Protein AF-A0A2M8TQQ5-F1 (afdb_monomer_lite)

Organism: Prevotella intermedia (NCBI:txid28131)

Radius of gyration: 18.73 Å; chains: 1; bounding box: 46×34×56 Å

pLDDT: mean 82.2, std 15.6, range [37.94, 98.12]

Sequence (244 aa):
MQNFVGDRITIESMAKVRSKREVYNCQYIAFEMVSDEDRMDEGTPTRGNYCTSIDALAIAKATDGKKYLLVIEWKLAENDSGNKAPNEKTSTKEKEIERGEKRTDKYTPLINENESIKNIDEKPKSNLNSSIFHLPFYQLMRQTLWASLNKKDFKADDYFHIHVVPSYNPMRTKKYARVENTKGVEEAWKKHLTDCGKEKYIMVDPKQVVEVLENSEEKDTFSGLINYLKERYYSFENSDSIKS

InterPro domains:
  IPR054333 ARP associated Restriction Endonuclease [PF22558] (25-233)

Foldseek 3Di:
DACPVHVLFAFPDWDFDDDPPDDPDGHQKDAFDWDPDPPLVQPDRDPPRSGATFGMWGWTQTPVRFIAIEGEDEDAQDDLPPDPQDDPVRDPDPVSQVVQQVLCVRCLVLQCPDQWFDHDPCPDPGCSLQCCCGPPNVNVSNSSSRQVVCCVVRVGPYYAYEYAYAPPHCQQAAFDVSQVRDGHVLVSNCSRTDPVNNSRYHYHYLVSVLVVLCPDPCVVVCVVVSVVSCVRHVVVVPDPPSDD

Structure (mmCIF, N/CA/C/O backbone):
data_AF-A0A2M8TQQ5-F1
#
_entry.id   AF-A0A2M8TQQ5-F1
#
loop_
_atom_site.group_PDB
_atom_site.id
_atom_site.type_symbol
_atom_site.label_atom_id
_atom_site.label_alt_id
_atom_site.label_comp_id
_atom_site.label_asym_id
_atom_site.label_entity_id
_atom_site.label_seq_id
_atom_site.pdbx_PDB_ins_code
_atom_site.Cartn_x
_atom_site.Cartn_y
_atom_site.Cartn_z
_atom_site.occupancy
_atom_site.B_iso_or_equiv
_atom_site.auth_seq_id
_atom_site.auth_comp_id
_atom_site.auth_asym_id
_atom_site.auth_atom_id
_atom_site.pdbx_PDB_model_num
ATOM 1 N N . MET A 1 1 ? -11.673 11.761 17.292 1.00 41.50 1 MET A N 1
ATOM 2 C CA . MET A 1 1 ? -11.693 10.905 16.085 1.00 41.50 1 MET A CA 1
ATOM 3 C C . MET A 1 1 ? -10.357 11.076 15.391 1.00 41.50 1 MET A C 1
ATOM 5 O O . MET A 1 1 ? -10.048 12.188 14.995 1.00 41.50 1 MET A O 1
ATOM 9 N N . GLN A 1 2 ? -9.519 10.041 15.387 1.00 41.88 2 GLN A N 1
ATOM 10 C CA . GLN A 1 2 ? -8.147 10.123 14.884 1.00 41.88 2 GLN A CA 1
ATOM 11 C C . GLN A 1 2 ? -8.042 9.602 13.453 1.00 41.88 2 GLN A C 1
ATOM 13 O O . GLN A 1 2 ? -8.573 8.546 13.112 1.00 41.88 2 GLN A O 1
ATOM 18 N N . ASN A 1 3 ? -7.325 10.364 12.638 1.00 48.03 3 ASN A N 1
ATOM 19 C CA . ASN A 1 3 ? -7.253 10.230 11.193 1.00 48.03 3 ASN A CA 1
ATOM 20 C C . ASN A 1 3 ? -6.099 9.295 10.791 1.00 48.03 3 ASN A C 1
ATOM 22 O O . ASN A 1 3 ? -5.023 9.737 10.401 1.00 48.03 3 ASN A O 1
ATOM 26 N N . PHE A 1 4 ? -6.311 7.979 10.902 1.00 54.19 4 PHE A N 1
ATOM 27 C CA . PHE A 1 4 ? -5.328 6.953 10.499 1.00 54.19 4 PHE A CA 1
ATOM 28 C C . PHE A 1 4 ? -5.103 6.896 8.970 1.00 54.19 4 PHE A C 1
ATOM 30 O O . PHE A 1 4 ? -4.070 6.426 8.502 1.00 54.19 4 PHE A O 1
ATOM 37 N N . VAL A 1 5 ? -6.050 7.421 8.184 1.00 57.78 5 VAL A N 1
ATOM 38 C CA . VAL A 1 5 ? -6.048 7.451 6.706 1.00 57.78 5 VAL A CA 1
ATOM 39 C C . VAL A 1 5 ? -5.795 8.888 6.202 1.00 57.78 5 VAL A C 1
ATOM 41 O O . VAL A 1 5 ? -6.257 9.299 5.140 1.00 57.78 5 VAL A O 1
ATOM 44 N N . GLY A 1 6 ? -5.101 9.700 7.012 1.00 58.06 6 GLY A N 1
ATOM 45 C CA . GLY A 1 6 ? -5.101 11.157 6.869 1.00 58.06 6 GLY A CA 1
ATOM 46 C C . GLY A 1 6 ? -6.511 11.739 7.023 1.00 58.06 6 GLY A C 1
ATOM 47 O O . GLY A 1 6 ? -7.467 11.017 7.309 1.00 58.06 6 GLY A O 1
ATOM 48 N N . ASP A 1 7 ? -6.672 13.038 6.793 1.00 68.44 7 ASP A N 1
ATOM 49 C CA . ASP A 1 7 ? -7.980 13.717 6.842 1.00 68.44 7 ASP A CA 1
ATOM 50 C C . ASP A 1 7 ? -8.931 13.287 5.691 1.00 68.44 7 ASP A C 1
ATOM 52 O O . ASP A 1 7 ? -9.897 13.981 5.384 1.00 68.44 7 ASP A O 1
ATOM 56 N N . ARG A 1 8 ? -8.658 12.154 5.016 1.00 81.31 8 ARG A N 1
ATOM 57 C CA . ARG A 1 8 ? -9.368 11.682 3.814 1.00 81.31 8 ARG A CA 1
ATOM 58 C C . ARG A 1 8 ? -10.703 11.016 4.125 1.00 81.31 8 ARG A C 1
ATOM 60 O O . ARG A 1 8 ? -11.645 11.176 3.357 1.00 81.31 8 ARG A O 1
ATOM 67 N N . ILE A 1 9 ? -10.779 10.257 5.219 1.00 83.19 9 ILE A N 1
ATOM 68 C CA . ILE A 1 9 ? -12.019 9.625 5.687 1.00 83.19 9 ILE A CA 1
ATOM 69 C C . ILE A 1 9 ? -12.111 9.662 7.209 1.00 83.19 9 ILE A C 1
ATOM 71 O O . ILE A 1 9 ? -11.108 9.560 7.914 1.00 83.19 9 ILE A O 1
ATOM 75 N N . THR A 1 10 ? -13.337 9.725 7.721 1.00 85.50 10 THR A N 1
ATOM 76 C CA . THR A 1 10 ? -13.629 9.458 9.131 1.00 85.50 10 THR A CA 1
ATOM 77 C C . THR A 1 10 ? -14.171 8.042 9.256 1.00 85.50 10 THR A C 1
ATOM 79 O O . THR A 1 10 ? -15.193 7.709 8.656 1.00 85.50 10 THR A O 1
ATOM 82 N N . ILE A 1 11 ? -13.479 7.199 10.021 1.00 86.88 11 ILE A N 1
ATOM 83 C CA . ILE A 1 11 ? -13.894 5.814 10.259 1.00 86.88 11 ILE A CA 1
ATOM 84 C C . ILE A 1 11 ? -15.020 5.806 11.298 1.00 86.88 11 ILE A C 1
ATOM 86 O O . ILE A 1 11 ? -14.847 6.295 12.410 1.00 86.88 11 ILE A O 1
ATOM 90 N N . GLU A 1 12 ? -16.162 5.232 10.928 1.00 88.56 12 GLU A N 1
ATOM 91 C CA . GLU A 1 12 ? -17.305 4.991 11.815 1.00 88.56 12 GLU A CA 1
ATOM 92 C C . GLU A 1 12 ? -17.137 3.662 12.564 1.00 88.56 12 GLU A C 1
ATOM 94 O O . GLU A 1 12 ? -17.399 3.573 13.760 1.00 88.56 12 GLU A O 1
ATOM 99 N N . SER A 1 13 ? -16.718 2.605 11.862 1.00 89.19 13 SER A N 1
ATOM 100 C CA . SER A 1 13 ? -16.532 1.271 12.448 1.00 89.19 13 SER A CA 1
ATOM 101 C C . SER A 1 13 ? -15.611 0.385 11.607 1.00 89.19 13 SER A C 1
ATOM 103 O O . SER A 1 13 ? -15.379 0.646 10.428 1.00 89.19 13 SER A O 1
ATOM 105 N N . MET A 1 14 ? -15.111 -0.697 12.208 1.00 90.88 14 MET A N 1
ATOM 106 C CA . MET A 1 14 ? -14.322 -1.728 11.527 1.00 90.88 14 MET A CA 1
ATOM 107 C C . MET A 1 14 ? -15.163 -2.988 11.308 1.00 90.88 14 MET A C 1
ATOM 109 O O . MET A 1 14 ? -15.921 -3.402 12.187 1.00 90.88 14 MET A O 1
ATOM 113 N N . ALA A 1 15 ? -15.014 -3.631 10.152 1.00 89.31 15 ALA A N 1
ATOM 114 C CA . ALA A 1 15 ? -15.655 -4.908 9.855 1.00 89.31 15 ALA A CA 1
ATOM 115 C C . ALA A 1 15 ? -14.691 -6.080 10.081 1.00 89.31 15 ALA A C 1
ATOM 117 O O . ALA A 1 15 ? -13.475 -5.948 9.948 1.00 89.31 15 ALA A O 1
ATOM 118 N N . LYS A 1 16 ? -15.246 -7.254 10.406 1.00 88.25 16 LYS A N 1
ATOM 119 C CA . LYS A 1 16 ? -14.458 -8.486 10.503 1.00 88.25 16 LYS A CA 1
ATOM 120 C C . LYS A 1 16 ? -13.894 -8.846 9.130 1.00 88.25 16 LYS A C 1
ATOM 122 O O . LYS A 1 16 ? -14.641 -8.922 8.154 1.00 88.25 16 LYS A O 1
ATOM 127 N N . VAL A 1 17 ? -12.600 -9.122 9.080 1.00 85.06 17 VAL A N 1
ATOM 128 C CA . VAL A 1 17 ? -11.919 -9.648 7.903 1.00 85.06 17 VAL A CA 1
ATOM 129 C C . VAL A 1 17 ? -12.064 -11.163 7.918 1.00 85.06 17 VAL A C 1
ATOM 131 O O . VAL A 1 17 ? -11.738 -11.831 8.899 1.00 85.06 17 VAL A O 1
ATOM 134 N N . ARG A 1 18 ? -12.585 -11.725 6.827 1.00 75.94 18 ARG A N 1
ATOM 135 C CA . ARG A 1 18 ? -12.641 -13.176 6.658 1.00 75.94 18 ARG A CA 1
ATOM 136 C C . ARG A 1 18 ? -11.235 -13.662 6.310 1.00 75.94 18 ARG A C 1
ATOM 138 O O . ARG A 1 18 ? -10.747 -13.377 5.223 1.00 75.94 18 ARG A O 1
ATOM 145 N N . SER A 1 19 ? -10.598 -14.385 7.225 1.00 66.19 19 SER A N 1
ATOM 146 C CA . SER A 1 19 ? -9.340 -15.087 6.961 1.00 66.19 19 SER A CA 1
ATOM 147 C C . SER A 1 19 ? -9.602 -16.573 6.745 1.00 66.19 19 SER A C 1
ATOM 149 O O . SER A 1 19 ? -10.441 -17.165 7.424 1.00 66.19 19 SER A O 1
ATOM 151 N N . LYS A 1 20 ? -8.862 -17.189 5.817 1.00 61.03 20 LYS A N 1
ATOM 152 C CA . LYS A 1 20 ? -8.807 -18.654 5.666 1.00 61.03 20 LYS A CA 1
ATOM 153 C C . LYS A 1 20 ? -8.084 -19.341 6.829 1.00 61.03 20 LYS A C 1
ATOM 155 O O . LYS A 1 20 ? -8.206 -20.551 6.982 1.00 61.03 20 LYS A O 1
ATOM 160 N N . ARG A 1 21 ? -7.319 -18.597 7.638 1.00 57.09 21 ARG A N 1
ATOM 161 C CA . ARG A 1 21 ? -6.712 -19.130 8.862 1.00 57.09 21 ARG A CA 1
ATOM 162 C C . ARG A 1 21 ? -7.817 -19.217 9.917 1.00 57.09 21 ARG A C 1
ATOM 164 O O . ARG A 1 21 ? -8.290 -18.181 10.379 1.00 57.09 21 ARG A O 1
ATOM 171 N N . GLU A 1 22 ? -8.248 -20.432 10.258 1.00 50.44 22 GLU A N 1
ATOM 172 C CA . GLU A 1 22 ? -9.224 -20.673 11.326 1.00 50.44 22 GLU A CA 1
ATOM 173 C C . GLU A 1 22 ? -8.702 -20.097 12.645 1.00 50.44 22 GLU A C 1
ATOM 175 O O . GLU A 1 22 ? -7.792 -20.637 13.271 1.00 50.44 22 GLU A O 1
ATOM 180 N N . VAL A 1 23 ? -9.263 -18.969 13.067 1.00 54.19 23 VAL A N 1
ATOM 181 C CA . VAL A 1 23 ? -9.001 -18.392 14.382 1.00 54.19 23 VAL A CA 1
ATOM 182 C C . VAL A 1 23 ? -10.346 -18.104 15.018 1.00 54.19 23 VAL A C 1
ATOM 184 O O . VAL A 1 23 ? -11.196 -17.432 14.441 1.00 54.19 23 VAL A O 1
ATOM 187 N N . TYR A 1 24 ? -10.528 -18.620 16.227 1.00 52.56 24 TYR A N 1
ATOM 188 C CA . TYR A 1 24 ? -11.801 -18.616 16.947 1.00 52.56 24 TYR A CA 1
ATOM 189 C C . TYR A 1 24 ? -12.232 -17.229 17.477 1.00 52.56 24 TYR A C 1
ATOM 191 O O . TYR A 1 24 ? -13.302 -17.112 18.065 1.00 52.56 24 TYR A O 1
ATOM 199 N N . ASN A 1 25 ? -11.453 -16.167 17.229 1.00 53.88 25 ASN A N 1
ATOM 200 C CA . ASN A 1 25 ? -11.699 -14.809 17.730 1.00 53.88 25 ASN A CA 1
ATOM 201 C C . ASN A 1 25 ? -11.935 -13.804 16.589 1.00 53.88 25 ASN A C 1
ATOM 203 O O . ASN A 1 25 ? -11.387 -13.947 15.499 1.00 53.88 25 ASN A O 1
ATOM 207 N N . CYS A 1 26 ? -12.738 -12.763 16.849 1.00 56.19 26 CYS A N 1
ATOM 208 C CA . CYS A 1 26 ? -13.011 -11.660 15.918 1.00 56.19 26 CYS A CA 1
ATOM 209 C C . CYS A 1 26 ? -11.714 -11.076 15.325 1.00 56.19 26 CYS A C 1
ATOM 211 O O . CYS A 1 26 ? -10.966 -10.405 16.032 1.00 56.19 26 CYS A O 1
ATOM 213 N N . GLN A 1 27 ? -11.472 -11.281 14.028 1.00 75.62 27 GLN A N 1
ATOM 214 C CA . GLN A 1 27 ? -10.339 -10.682 13.321 1.00 75.62 27 GLN A CA 1
ATOM 215 C C . GLN A 1 27 ? -10.784 -9.409 12.605 1.00 75.62 27 GLN A C 1
ATOM 217 O O . GLN A 1 27 ? -11.445 -9.476 11.575 1.00 75.62 27 GLN A O 1
ATOM 222 N N . TYR A 1 28 ? -10.442 -8.242 13.146 1.00 84.06 28 TYR A N 1
ATOM 223 C CA . TYR A 1 28 ? -10.630 -6.957 12.453 1.00 84.06 28 TYR A CA 1
ATOM 224 C C . TYR A 1 28 ?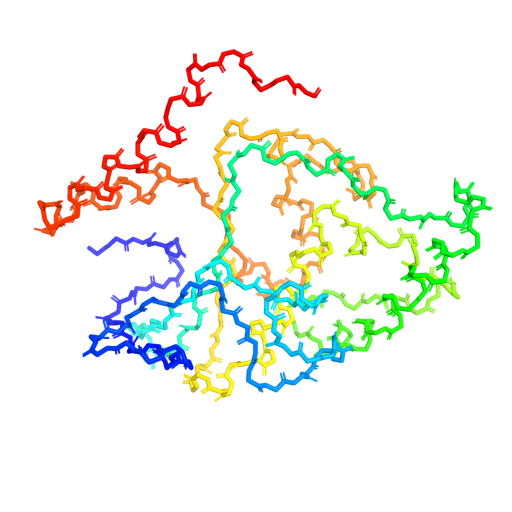 -9.450 -6.604 11.537 1.00 84.06 28 TYR A C 1
ATOM 226 O O . TYR A 1 28 ? -9.569 -5.726 10.687 1.00 84.06 28 TYR A O 1
ATOM 234 N N . ILE A 1 29 ? -8.324 -7.303 11.705 1.00 86.06 29 ILE A N 1
ATOM 235 C CA . ILE A 1 29 ? -7.116 -7.171 10.895 1.00 86.06 29 ILE A CA 1
ATOM 236 C C . ILE A 1 29 ? -6.650 -8.579 10.521 1.00 86.06 29 ILE A C 1
ATOM 238 O O . ILE A 1 29 ? -6.580 -9.455 11.386 1.00 86.06 29 ILE A O 1
ATOM 242 N N . ALA A 1 30 ? -6.329 -8.793 9.248 1.00 87.94 30 ALA A N 1
ATOM 243 C CA . ALA A 1 30 ? -5.671 -10.003 8.766 1.00 87.94 30 ALA A CA 1
ATOM 244 C C . ALA A 1 30 ? -4.223 -9.685 8.387 1.00 87.94 30 ALA A C 1
ATOM 246 O O . ALA A 1 30 ? -3.977 -8.707 7.688 1.00 87.94 30 ALA A O 1
ATOM 247 N N . PHE A 1 31 ? -3.280 -10.516 8.828 1.00 87.94 31 PHE A N 1
ATOM 248 C CA . PHE A 1 31 ? -1.862 -10.373 8.495 1.00 87.94 31 PHE A CA 1
ATOM 249 C C . PHE A 1 31 ? -1.448 -11.333 7.382 1.00 87.94 31 PHE A C 1
ATOM 251 O O . PHE A 1 31 ? -1.967 -12.450 7.308 1.00 87.94 31 PHE A O 1
ATOM 258 N N . GLU A 1 32 ? -0.473 -10.916 6.571 1.00 86.19 32 GLU A N 1
ATOM 259 C CA . GLU A 1 32 ? 0.084 -11.699 5.458 1.00 86.19 32 GLU A CA 1
ATOM 260 C C . GLU A 1 32 ? -1.001 -12.197 4.491 1.00 86.19 32 GLU A C 1
ATOM 262 O O . GLU A 1 32 ? -1.040 -13.373 4.109 1.00 86.19 32 GLU A O 1
ATOM 267 N N . MET A 1 33 ? -1.927 -11.304 4.146 1.00 87.81 33 MET A N 1
ATOM 268 C CA . MET A 1 33 ? -3.100 -11.648 3.358 1.00 87.81 33 MET A CA 1
ATOM 269 C C . MET A 1 33 ? -2.723 -11.902 1.901 1.00 87.81 33 MET A C 1
ATOM 271 O O . MET A 1 33 ? -1.963 -11.146 1.300 1.00 87.81 33 MET A O 1
ATOM 275 N N . VAL A 1 34 ? -3.296 -12.957 1.335 1.00 88.19 34 VAL A N 1
ATOM 276 C CA . VAL A 1 34 ? -3.201 -13.326 -0.081 1.00 88.19 34 VAL A CA 1
ATOM 277 C C . VAL A 1 34 ? -4.612 -13.419 -0.657 1.00 88.19 34 VAL A C 1
ATOM 279 O O . VAL A 1 34 ? -5.586 -13.495 0.092 1.00 88.19 34 VAL A O 1
ATOM 282 N N . SER A 1 35 ? -4.736 -13.379 -1.982 1.00 86.06 35 SER A N 1
ATOM 283 C CA . SER A 1 35 ? -6.040 -13.524 -2.636 1.00 86.06 35 SER A CA 1
ATOM 284 C C . SER A 1 35 ? -6.618 -14.922 -2.465 1.00 86.06 35 SER A C 1
ATOM 286 O O . SER A 1 35 ? -5.888 -15.908 -2.366 1.00 86.06 35 SER A O 1
ATOM 288 N N . ASP A 1 36 ? -7.946 -15.012 -2.509 1.00 83.38 36 ASP A N 1
ATOM 289 C CA . ASP A 1 36 ? -8.619 -16.305 -2.585 1.00 83.38 36 ASP A CA 1
ATOM 290 C C . ASP A 1 36 ? -8.545 -16.930 -3.981 1.00 83.38 36 ASP A C 1
ATOM 292 O O . ASP A 1 36 ? -8.511 -18.156 -4.090 1.00 83.38 36 ASP A O 1
ATOM 296 N N . GLU A 1 37 ? -8.470 -16.086 -5.010 1.00 86.31 37 GLU A N 1
ATOM 297 C CA . GLU A 1 37 ? -8.370 -16.442 -6.425 1.00 86.31 37 GLU A CA 1
ATOM 298 C C . GLU A 1 37 ? -7.105 -15.842 -7.049 1.00 86.31 37 GLU A C 1
ATOM 300 O O . GLU A 1 37 ? -6.681 -14.742 -6.687 1.00 86.31 37 GLU A O 1
ATOM 305 N N . ASP A 1 38 ? -6.524 -16.528 -8.033 1.00 88.56 38 ASP A N 1
ATOM 306 C CA . ASP A 1 38 ? -5.338 -16.051 -8.748 1.00 88.56 38 ASP A CA 1
ATOM 307 C C . ASP A 1 38 ? -5.692 -15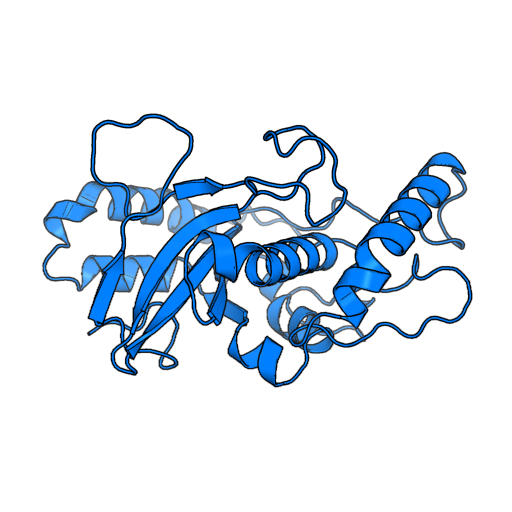.042 -9.856 1.00 88.56 38 ASP A C 1
ATOM 309 O O . ASP A 1 38 ? -5.620 -15.324 -11.049 1.00 88.56 38 ASP A O 1
ATOM 313 N N . ARG A 1 39 ? -6.119 -13.839 -9.460 1.00 90.81 39 ARG A N 1
ATOM 314 C CA . ARG A 1 39 ? -6.526 -12.779 -10.409 1.00 90.81 39 ARG A CA 1
ATOM 315 C C . ARG A 1 39 ? -5.365 -12.040 -11.064 1.00 90.81 39 ARG A C 1
ATOM 317 O O . ARG A 1 39 ? -5.596 -11.218 -11.943 1.00 90.81 39 ARG A O 1
ATOM 324 N N . MET A 1 40 ? -4.143 -12.285 -10.603 1.00 91.25 40 MET A N 1
ATOM 325 C CA . MET A 1 40 ? -2.931 -11.666 -11.140 1.00 91.25 40 MET A CA 1
ATOM 326 C C . MET A 1 40 ? -2.051 -12.668 -11.896 1.00 91.25 40 MET A C 1
ATOM 328 O O . MET A 1 40 ? -0.939 -12.308 -12.280 1.00 91.25 40 MET A O 1
ATOM 332 N N . ASP A 1 41 ? -2.540 -13.898 -12.105 1.00 88.75 41 ASP A N 1
ATOM 333 C CA . ASP A 1 41 ? -1.822 -14.994 -12.766 1.00 88.75 41 ASP A CA 1
ATOM 334 C C . ASP A 1 41 ? -0.444 -15.258 -12.126 1.00 88.75 41 ASP A C 1
ATOM 336 O O . ASP A 1 41 ? 0.578 -15.440 -12.785 1.00 88.75 41 ASP A O 1
ATOM 340 N N . GLU A 1 42 ? -0.353 -15.191 -10.800 1.00 85.69 42 GLU A N 1
ATOM 341 C CA . GLU A 1 42 ? 0.875 -15.404 -10.029 1.00 85.69 42 GLU A CA 1
ATOM 342 C C . GLU A 1 42 ? 1.109 -16.877 -9.663 1.00 85.69 42 GLU A C 1
ATOM 344 O O . GLU A 1 42 ? 2.179 -17.217 -9.150 1.00 85.69 42 GLU A O 1
ATOM 349 N N . GLY A 1 43 ? 0.152 -17.752 -9.973 1.00 83.12 43 GLY A N 1
ATOM 350 C CA . GLY A 1 43 ? 0.107 -19.145 -9.562 1.00 83.12 43 GLY A CA 1
ATOM 351 C C . GLY A 1 43 ? -0.728 -19.333 -8.297 1.00 83.12 43 GLY A C 1
ATOM 352 O O . GLY A 1 43 ? -1.571 -18.517 -7.937 1.00 83.12 43 GLY A O 1
ATOM 353 N N . THR A 1 44 ? -0.509 -20.437 -7.579 1.00 77.69 44 THR A N 1
ATOM 354 C CA . THR A 1 44 ? -1.264 -20.702 -6.347 1.00 77.69 44 THR A CA 1
ATOM 355 C C . THR A 1 44 ? -0.988 -19.603 -5.313 1.00 77.69 44 THR A C 1
ATOM 357 O O . THR A 1 44 ? 0.171 -19.473 -4.904 1.00 77.69 44 THR A O 1
ATOM 360 N N . PRO A 1 45 ? -2.011 -18.855 -4.848 1.00 68.81 45 PRO A N 1
ATOM 361 C CA . PRO A 1 45 ? -1.849 -17.763 -3.892 1.00 68.81 45 PRO A CA 1
ATOM 362 C C . PRO A 1 45 ? -1.586 -18.318 -2.486 1.00 68.81 45 PRO A C 1
ATOM 364 O O . PRO A 1 45 ? -2.425 -18.291 -1.590 1.00 68.81 45 PRO A O 1
ATOM 367 N N . THR A 1 46 ? -0.385 -18.857 -2.306 1.00 65.75 46 THR A N 1
ATOM 368 C CA . THR A 1 46 ? 0.156 -19.362 -1.049 1.00 65.75 46 THR A CA 1
ATOM 369 C C . THR A 1 46 ? 1.402 -18.551 -0.732 1.00 65.75 46 THR A C 1
ATOM 371 O O . THR A 1 46 ? 2.277 -18.379 -1.581 1.00 65.75 46 THR A O 1
ATOM 374 N N . ARG A 1 47 ? 1.525 -18.067 0.507 1.00 59.47 47 ARG A N 1
ATOM 375 C CA . ARG A 1 47 ? 2.716 -17.327 0.943 1.00 59.47 47 ARG A CA 1
ATOM 376 C C . ARG A 1 47 ? 3.998 -18.121 0.645 1.00 59.47 47 ARG A C 1
ATOM 378 O O . ARG A 1 47 ? 4.068 -19.317 0.906 1.00 59.47 47 ARG A O 1
ATOM 385 N N . GLY A 1 48 ? 5.015 -17.429 0.128 1.00 58.41 48 GLY A N 1
ATOM 386 C CA . GLY A 1 48 ? 6.290 -18.026 -0.291 1.00 58.41 48 GLY A CA 1
ATOM 387 C C . GLY A 1 48 ? 6.305 -18.497 -1.748 1.00 58.41 48 GLY A C 1
ATOM 388 O O . GLY A 1 48 ? 7.377 -18.755 -2.288 1.00 58.41 48 GLY A O 1
ATOM 389 N N . ASN A 1 49 ? 5.145 -18.527 -2.408 1.00 58.62 49 ASN A N 1
ATOM 390 C CA . ASN A 1 49 ? 4.975 -19.010 -3.772 1.00 58.62 49 ASN A CA 1
ATOM 391 C C . ASN A 1 49 ? 4.773 -17.836 -4.741 1.00 58.62 49 ASN A C 1
ATOM 393 O O . ASN A 1 49 ? 3.660 -17.608 -5.171 1.00 58.62 49 ASN A O 1
ATOM 397 N N . TYR A 1 50 ? 5.814 -17.044 -5.034 1.00 67.75 50 TYR A N 1
ATOM 398 C CA . TYR A 1 50 ? 5.823 -15.929 -6.016 1.00 67.75 50 TYR A CA 1
ATOM 399 C C . TYR A 1 50 ? 4.575 -15.004 -6.090 1.00 67.75 50 TYR A C 1
ATOM 401 O O . TYR A 1 50 ? 4.446 -14.233 -7.040 1.00 67.75 50 TYR A O 1
ATOM 409 N N . CYS A 1 51 ? 3.706 -15.005 -5.078 1.00 81.38 51 CYS A N 1
ATOM 410 C CA . CYS A 1 51 ? 2.419 -14.328 -5.069 1.00 81.38 51 CYS A CA 1
ATOM 411 C C . CYS A 1 51 ? 2.505 -13.036 -4.265 1.00 81.38 51 CYS A C 1
ATOM 413 O O . CYS A 1 51 ? 3.451 -12.798 -3.505 1.00 81.38 51 CYS A O 1
ATOM 415 N N . THR A 1 52 ? 1.552 -12.149 -4.489 1.00 87.31 52 THR A N 1
ATOM 416 C CA . THR A 1 52 ? 1.444 -10.889 -3.772 1.00 87.31 52 THR A CA 1
ATOM 417 C C . THR A 1 52 ? 0.838 -11.164 -2.411 1.00 87.31 52 THR A C 1
ATOM 419 O O . THR A 1 52 ? -0.213 -11.795 -2.304 1.00 87.31 52 THR A O 1
ATOM 422 N N . SER A 1 53 ? 1.510 -10.674 -1.375 1.00 88.31 53 SER A N 1
ATOM 423 C CA . SER A 1 53 ? 0.998 -10.654 -0.013 1.00 88.31 53 SER A CA 1
ATOM 424 C C . SER A 1 53 ? 0.899 -9.221 0.492 1.00 88.31 53 SER A C 1
ATOM 426 O O . SER A 1 53 ? 1.740 -8.378 0.166 1.00 88.31 53 SER A O 1
ATOM 428 N N . ILE A 1 54 ? -0.122 -8.970 1.301 1.00 92.19 54 ILE A N 1
ATOM 429 C CA . ILE A 1 54 ? -0.328 -7.721 2.031 1.00 92.19 54 ILE A CA 1
ATOM 430 C C . ILE A 1 54 ? 0.072 -7.950 3.486 1.00 92.19 54 ILE A C 1
ATOM 432 O O . ILE A 1 54 ? -0.416 -8.900 4.099 1.00 92.19 54 ILE A O 1
ATOM 436 N N . ASP A 1 55 ? 0.922 -7.092 4.052 1.00 90.81 55 ASP A N 1
ATOM 437 C CA . ASP A 1 55 ? 1.373 -7.252 5.439 1.00 90.81 55 ASP A CA 1
ATOM 438 C C . ASP A 1 55 ? 0.205 -7.220 6.420 1.00 90.81 55 ASP A C 1
ATOM 440 O O . ASP A 1 55 ? 0.095 -8.108 7.268 1.00 90.81 55 ASP A O 1
ATOM 444 N N . ALA A 1 56 ? -0.688 -6.236 6.278 1.00 91.56 56 ALA A N 1
ATOM 445 C CA . ALA A 1 56 ? -1.921 -6.157 7.047 1.00 91.56 56 ALA A CA 1
ATOM 446 C C . ALA A 1 56 ? -3.101 -5.635 6.214 1.00 91.56 56 ALA A C 1
ATOM 448 O O . ALA A 1 56 ? -2.979 -4.700 5.427 1.00 91.56 56 ALA A O 1
ATOM 449 N N . LEU A 1 57 ? -4.269 -6.232 6.425 1.00 93.12 57 LEU A N 1
ATOM 450 C CA . LEU A 1 57 ? -5.521 -5.883 5.771 1.00 93.12 57 LEU A CA 1
ATOM 451 C C . LEU A 1 57 ? -6.588 -5.584 6.817 1.00 93.12 57 LEU A C 1
ATOM 453 O O . LEU A 1 57 ? -6.794 -6.388 7.725 1.00 93.12 57 LEU A O 1
ATOM 457 N N . ALA A 1 58 ? -7.317 -4.487 6.650 1.00 93.06 58 ALA A N 1
ATOM 458 C CA . ALA A 1 58 ? -8.504 -4.187 7.443 1.00 93.06 58 ALA A CA 1
ATOM 459 C C . ALA A 1 58 ? -9.651 -3.688 6.556 1.00 93.06 58 ALA A C 1
ATOM 461 O O . ALA A 1 58 ? -9.435 -3.283 5.414 1.00 93.06 58 ALA A O 1
ATOM 462 N N . ILE A 1 59 ? -10.879 -3.711 7.075 1.00 94.12 59 ILE A N 1
ATOM 463 C CA . ILE A 1 59 ? -12.054 -3.173 6.379 1.00 94.12 59 ILE A CA 1
ATOM 464 C C . ILE A 1 59 ? -12.683 -2.107 7.271 1.00 94.12 59 ILE A C 1
ATOM 466 O O . ILE A 1 59 ? -13.143 -2.415 8.371 1.00 94.12 59 ILE A O 1
ATOM 470 N N . ALA A 1 60 ? -12.715 -0.868 6.791 1.00 93.38 60 ALA A N 1
ATOM 471 C CA . ALA A 1 60 ? -13.293 0.266 7.501 1.00 93.38 60 ALA A CA 1
ATOM 472 C C . ALA A 1 60 ? -14.610 0.690 6.851 1.00 93.38 60 ALA A C 1
ATOM 474 O O . ALA A 1 60 ? -14.686 0.828 5.635 1.00 93.38 60 ALA A O 1
ATOM 475 N N . LYS A 1 61 ? -15.643 0.929 7.656 1.00 93.88 61 LYS A N 1
ATOM 476 C CA . LYS A 1 61 ? -16.838 1.663 7.239 1.00 93.88 61 LYS A CA 1
ATOM 477 C C . LYS A 1 61 ? -16.629 3.129 7.600 1.00 93.88 61 LYS A C 1
ATOM 479 O O . LYS A 1 61 ? -16.365 3.435 8.764 1.00 93.88 61 LYS A O 1
ATOM 484 N N . ALA A 1 62 ? -16.714 4.010 6.615 1.00 92.56 62 ALA A N 1
ATOM 485 C CA . ALA A 1 62 ? -16.568 5.444 6.810 1.00 92.56 62 ALA A CA 1
ATOM 486 C C . ALA A 1 62 ? -17.929 6.130 7.001 1.00 92.56 62 ALA A C 1
ATOM 488 O O . ALA A 1 62 ? -18.979 5.582 6.659 1.00 92.56 62 ALA A O 1
ATOM 489 N N . THR A 1 63 ? -17.905 7.348 7.541 1.00 91.56 63 THR A N 1
ATOM 490 C CA . THR A 1 63 ? -19.102 8.172 7.784 1.00 91.56 63 THR A CA 1
ATOM 491 C C . THR A 1 63 ? -19.822 8.608 6.505 1.00 91.56 63 THR A C 1
ATOM 493 O O . THR A 1 63 ? -20.987 8.993 6.568 1.00 91.56 63 THR A O 1
ATOM 496 N N . ASP A 1 64 ? -19.170 8.506 5.342 1.00 91.44 64 ASP A N 1
ATOM 497 C CA . ASP A 1 64 ? -19.789 8.704 4.026 1.00 91.44 64 ASP A CA 1
ATOM 498 C C . ASP A 1 64 ? -20.643 7.502 3.566 1.00 91.44 64 ASP A C 1
ATOM 500 O O . ASP A 1 64 ? -21.237 7.527 2.489 1.00 91.44 64 ASP A O 1
ATOM 504 N N . GLY A 1 65 ? -20.712 6.447 4.385 1.00 92.38 65 GLY A N 1
ATOM 505 C CA . GLY A 1 65 ? -21.476 5.231 4.133 1.00 92.38 65 GLY A CA 1
ATOM 506 C C . GLY A 1 65 ? -20.720 4.155 3.353 1.00 92.38 65 GLY A C 1
ATOM 507 O O . GLY A 1 65 ? -21.236 3.040 3.243 1.00 92.38 65 GLY A O 1
ATOM 508 N N . LYS A 1 66 ? -19.511 4.438 2.851 1.00 95.56 66 LYS A N 1
ATOM 509 C CA . LYS A 1 66 ? -18.716 3.483 2.070 1.00 95.56 66 LYS A CA 1
ATOM 510 C C . LYS A 1 66 ? -17.880 2.563 2.948 1.00 95.56 66 LYS A C 1
ATOM 512 O O . LYS A 1 66 ? -17.493 2.887 4.074 1.00 95.56 66 LYS A O 1
ATOM 517 N N . LYS A 1 67 ? -17.560 1.398 2.395 1.00 95.88 67 LYS A N 1
ATOM 518 C CA . LYS A 1 67 ? -16.596 0.444 2.935 1.00 95.88 67 LYS A CA 1
ATOM 519 C C . LYS A 1 67 ? -15.286 0.526 2.171 1.00 95.88 67 LYS A C 1
ATOM 521 O O . LYS A 1 67 ? -15.250 0.358 0.955 1.00 95.88 67 LYS A O 1
ATOM 526 N N . TYR A 1 68 ? -14.207 0.705 2.913 1.00 96.75 68 TYR A N 1
ATOM 527 C CA . TYR A 1 68 ? -12.856 0.817 2.399 1.00 96.75 68 TYR A CA 1
ATOM 528 C C . TYR A 1 68 ? -12.016 -0.378 2.817 1.00 96.75 68 TYR A C 1
ATOM 530 O O . TYR A 1 68 ? -11.957 -0.739 3.994 1.00 96.75 68 TYR A O 1
ATOM 538 N N . LEU A 1 69 ? -11.322 -0.958 1.845 1.00 96.19 69 LEU A N 1
ATOM 539 C CA . LEU A 1 69 ? -10.248 -1.904 2.087 1.00 96.19 69 LEU A CA 1
ATOM 540 C C . LEU A 1 69 ? -8.975 -1.132 2.456 1.00 96.19 69 LEU A C 1
ATOM 542 O O . LEU A 1 69 ? -8.467 -0.354 1.653 1.00 96.19 69 LEU A O 1
ATOM 546 N N . LEU A 1 70 ? -8.459 -1.331 3.664 1.00 95.75 70 LEU A N 1
ATOM 547 C CA . LEU A 1 70 ? -7.204 -0.735 4.116 1.00 95.75 70 LEU A CA 1
ATOM 548 C C . LEU A 1 70 ? -6.082 -1.747 3.891 1.00 95.75 70 LEU A C 1
ATOM 550 O O . LEU A 1 70 ? -5.956 -2.713 4.643 1.00 95.75 70 LEU A O 1
ATOM 554 N N . VAL A 1 71 ? -5.306 -1.541 2.830 1.00 96.25 71 VAL A N 1
ATOM 555 C CA . VAL A 1 71 ? -4.185 -2.397 2.423 1.00 96.25 71 VAL A CA 1
ATOM 556 C C . VAL A 1 71 ? -2.906 -1.769 2.948 1.00 96.25 71 VAL A C 1
ATOM 558 O O . VAL A 1 71 ? -2.537 -0.684 2.505 1.00 96.25 71 VAL A O 1
ATOM 561 N N . ILE A 1 72 ? -2.258 -2.420 3.909 1.00 94.25 72 ILE A N 1
ATOM 562 C CA . ILE A 1 72 ? -1.145 -1.852 4.667 1.00 94.25 72 ILE A CA 1
ATOM 563 C C . ILE A 1 72 ? 0.130 -2.647 4.384 1.00 94.25 72 ILE A C 1
ATOM 565 O O . ILE A 1 72 ? 0.151 -3.867 4.541 1.00 94.25 72 ILE A O 1
ATOM 569 N N . GLU A 1 73 ? 1.188 -1.932 4.017 1.00 93.12 73 GLU A N 1
ATOM 570 C CA . GLU A 1 73 ? 2.560 -2.423 3.858 1.00 93.12 73 GLU A CA 1
ATOM 571 C C . GLU A 1 73 ? 3.468 -1.710 4.864 1.00 93.12 73 GLU A C 1
ATOM 573 O O . GLU A 1 73 ? 3.396 -0.485 4.986 1.00 93.12 73 GLU A O 1
ATOM 578 N N . TRP A 1 74 ? 4.346 -2.442 5.550 1.00 89.69 74 TRP A N 1
ATOM 579 C CA . TRP A 1 74 ? 5.292 -1.876 6.512 1.00 89.69 74 TRP A CA 1
ATOM 580 C C . TRP A 1 74 ? 6.736 -2.032 6.035 1.00 89.69 74 TRP A C 1
ATOM 582 O O . TRP A 1 74 ? 7.195 -3.123 5.714 1.00 89.69 74 TRP A O 1
ATOM 592 N N . LYS A 1 75 ? 7.498 -0.938 6.073 1.00 88.25 75 LYS A N 1
ATOM 593 C CA . LYS A 1 75 ? 8.956 -0.939 5.894 1.00 88.25 75 LYS A CA 1
ATOM 594 C C . LYS A 1 75 ? 9.636 -0.538 7.193 1.00 88.25 75 LYS A C 1
ATOM 596 O O . LYS A 1 75 ? 9.157 0.352 7.887 1.00 88.25 75 LYS A O 1
ATOM 601 N N . LEU A 1 76 ? 10.770 -1.155 7.513 1.00 78.50 76 LEU A N 1
ATOM 602 C CA . LEU A 1 76 ? 11.617 -0.770 8.645 1.00 78.50 76 LEU A CA 1
ATOM 603 C C . LEU A 1 76 ? 12.989 -0.309 8.147 1.00 78.50 76 LEU A C 1
ATOM 605 O O . LEU A 1 76 ? 13.242 0.894 8.065 1.00 78.50 76 LEU A O 1
ATOM 609 N N . ALA A 1 77 ? 13.853 -1.256 7.785 1.00 66.94 77 ALA A N 1
ATOM 610 C CA . ALA A 1 77 ? 15.247 -1.012 7.406 1.00 66.94 77 ALA A CA 1
ATOM 611 C C . ALA A 1 77 ? 15.552 -1.438 5.965 1.00 66.94 77 ALA A C 1
ATOM 613 O O . ALA A 1 77 ? 16.687 -1.305 5.508 1.00 66.94 77 ALA A O 1
ATOM 614 N N . GLU A 1 78 ? 14.559 -1.954 5.237 1.00 66.69 78 GLU A N 1
ATOM 615 C CA . GLU A 1 78 ? 14.732 -2.328 3.844 1.00 66.69 78 GLU A CA 1
ATOM 616 C C . GLU A 1 78 ? 15.133 -1.086 3.041 1.00 66.69 78 GLU A C 1
ATOM 618 O O . GLU A 1 78 ? 14.391 -0.106 2.952 1.00 66.69 78 GLU A O 1
ATOM 623 N N . ASN A 1 79 ? 16.324 -1.126 2.445 1.00 60.16 79 ASN A N 1
ATOM 624 C CA . ASN A 1 79 ? 16.661 -0.264 1.330 1.00 60.16 79 ASN A CA 1
ATOM 625 C C . ASN A 1 79 ? 16.369 -1.071 0.051 1.00 60.16 79 ASN A C 1
ATOM 627 O O . ASN A 1 79 ? 16.842 -2.190 -0.113 1.00 60.16 79 ASN A O 1
ATOM 631 N N . ASP A 1 80 ? 15.583 -0.553 -0.901 1.00 57.50 80 ASP A N 1
ATOM 632 C CA . ASP A 1 80 ? 15.346 -1.293 -2.168 1.00 57.50 80 ASP A CA 1
ATOM 633 C C . ASP A 1 80 ? 16.582 -1.369 -3.082 1.00 57.50 80 ASP A C 1
ATOM 635 O O . ASP A 1 80 ? 16.469 -1.436 -4.306 1.00 57.50 80 ASP A O 1
ATOM 639 N N . SER A 1 81 ? 17.785 -1.318 -2.514 1.00 48.94 81 SER A N 1
ATOM 640 C CA . SER A 1 81 ? 19.043 -1.481 -3.233 1.00 48.94 81 SER A CA 1
ATOM 641 C C . SER A 1 81 ? 19.147 -2.861 -3.913 1.00 48.94 81 SER A C 1
ATOM 643 O O . SER A 1 81 ? 19.944 -3.031 -4.836 1.00 48.94 81 SER A O 1
ATOM 645 N N . GLY A 1 82 ? 18.312 -3.827 -3.499 1.00 41.97 82 GLY A N 1
ATOM 646 C CA . GLY A 1 82 ? 18.490 -5.251 -3.776 1.00 41.97 82 GLY A CA 1
ATOM 647 C C . GLY A 1 82 ? 18.038 -5.793 -5.134 1.00 41.97 82 GLY A C 1
ATOM 648 O O . GLY A 1 82 ? 18.581 -6.806 -5.554 1.00 41.97 82 GLY A O 1
ATOM 649 N N . ASN A 1 83 ? 17.110 -5.171 -5.871 1.00 43.62 83 ASN A N 1
ATOM 650 C CA . ASN A 1 83 ? 16.689 -5.719 -7.173 1.00 43.62 83 ASN A CA 1
ATOM 651 C C . ASN A 1 83 ? 16.792 -4.690 -8.290 1.00 43.62 83 ASN A C 1
ATOM 653 O O . ASN A 1 83 ? 15.836 -3.990 -8.636 1.00 43.62 83 ASN A O 1
ATOM 657 N N . LYS A 1 84 ? 17.957 -4.680 -8.940 1.00 49.00 84 LYS A N 1
ATOM 658 C CA . LYS A 1 84 ? 18.065 -4.191 -10.311 1.00 49.00 84 LYS A CA 1
ATOM 659 C C . LYS A 1 84 ? 17.232 -5.137 -11.172 1.00 49.00 84 LYS A C 1
ATOM 661 O O . LYS A 1 84 ? 17.728 -6.191 -11.554 1.00 49.00 84 LYS A O 1
ATOM 666 N N . ALA A 1 85 ? 15.965 -4.808 -11.449 1.00 49.53 85 ALA A N 1
ATOM 667 C CA . ALA A 1 85 ? 15.308 -5.503 -12.552 1.00 49.53 85 ALA A CA 1
ATOM 668 C C . ALA A 1 85 ? 16.217 -5.325 -13.788 1.00 49.53 85 ALA A C 1
ATOM 670 O O . ALA A 1 85 ? 16.763 -4.229 -13.995 1.00 49.53 85 ALA A O 1
ATOM 671 N N . PRO A 1 86 ? 16.506 -6.417 -14.499 1.00 51.00 86 PRO A N 1
ATOM 672 C CA . PRO A 1 86 ? 17.406 -6.397 -15.634 1.00 51.00 86 PRO A CA 1
ATOM 673 C C . PRO A 1 86 ? 16.848 -5.418 -16.661 1.00 51.00 86 PRO A C 1
ATOM 675 O O . PRO A 1 86 ? 15.642 -5.334 -16.858 1.00 51.00 86 PRO A O 1
ATOM 678 N N . ASN A 1 87 ? 17.730 -4.654 -17.290 1.00 54.91 87 ASN A N 1
ATOM 679 C CA . ASN A 1 87 ? 17.373 -3.964 -18.516 1.00 54.91 87 ASN A CA 1
ATOM 680 C C . ASN A 1 87 ? 18.171 -4.577 -19.662 1.00 54.91 87 ASN A C 1
ATOM 682 O O . ASN A 1 87 ? 19.264 -5.103 -19.436 1.00 54.91 87 ASN A O 1
ATOM 686 N N . GLU A 1 88 ? 17.635 -4.467 -20.875 1.00 53.91 88 GLU A N 1
ATOM 687 C CA . GLU A 1 88 ? 18.234 -5.009 -22.103 1.00 53.91 88 GLU A CA 1
ATOM 688 C C . GLU A 1 88 ? 19.684 -4.553 -22.323 1.00 53.91 88 GLU A C 1
ATOM 690 O O . GLU A 1 88 ? 20.453 -5.230 -22.995 1.00 53.91 88 GLU A O 1
ATOM 695 N N . LYS A 1 89 ? 20.077 -3.407 -21.749 1.00 52.75 89 LYS A N 1
ATOM 696 C CA . LYS A 1 89 ? 21.416 -2.827 -21.901 1.00 52.75 89 LYS A CA 1
ATOM 697 C C . LYS A 1 89 ? 22.407 -3.256 -20.811 1.00 52.75 89 LYS A C 1
ATOM 699 O O . LYS A 1 89 ? 23.603 -3.064 -21.000 1.00 52.75 89 LYS A O 1
ATOM 704 N N . THR A 1 90 ? 21.954 -3.787 -19.669 1.00 51.28 90 THR A N 1
ATOM 705 C CA . THR A 1 90 ? 22.823 -4.089 -18.510 1.00 51.28 90 THR A CA 1
ATOM 706 C C . THR A 1 90 ? 22.787 -5.537 -18.046 1.00 51.28 90 THR A C 1
ATOM 708 O O . THR A 1 90 ? 23.657 -5.913 -17.264 1.00 51.28 90 THR A O 1
ATOM 711 N N . SER A 1 91 ? 21.793 -6.337 -18.441 1.00 58.25 91 SER A N 1
ATOM 712 C CA . SER A 1 91 ? 21.802 -7.768 -18.130 1.00 58.25 91 SER A CA 1
ATOM 713 C C . SER A 1 91 ? 22.284 -8.555 -19.338 1.00 58.25 91 SER A C 1
ATOM 715 O O . SER A 1 91 ? 21.658 -8.554 -20.388 1.00 58.25 91 SER A O 1
ATOM 717 N N . THR A 1 92 ? 23.412 -9.238 -19.177 1.00 58.53 92 THR A N 1
ATOM 718 C CA . THR A 1 92 ? 23.943 -10.202 -20.149 1.00 58.53 92 THR A CA 1
ATOM 719 C C . THR A 1 92 ? 23.389 -11.612 -19.917 1.00 58.53 92 THR A C 1
ATOM 721 O O . THR A 1 92 ? 23.802 -12.559 -20.581 1.00 58.53 92 THR A O 1
ATOM 724 N N . LYS A 1 93 ? 22.476 -11.776 -18.950 1.00 69.06 93 LYS A N 1
ATOM 725 C CA . LYS A 1 93 ? 21.909 -13.064 -18.551 1.00 69.06 93 LYS A CA 1
ATOM 726 C C . LYS A 1 93 ? 20.515 -13.222 -19.146 1.00 69.06 93 LYS A C 1
ATOM 728 O O . LYS A 1 93 ? 19.548 -12.663 -18.641 1.00 69.06 93 LYS A O 1
ATOM 733 N N . GLU A 1 94 ? 20.409 -14.071 -20.157 1.00 74.94 94 GLU A N 1
ATOM 734 C CA . GLU A 1 94 ? 19.163 -14.413 -20.858 1.00 74.94 94 GLU A CA 1
ATOM 735 C C . GLU A 1 94 ? 17.995 -14.744 -19.907 1.00 74.94 94 GLU A C 1
ATOM 737 O O . GLU A 1 94 ? 16.913 -14.179 -20.023 1.00 74.94 94 GLU A O 1
ATOM 742 N N . LYS A 1 95 ? 18.2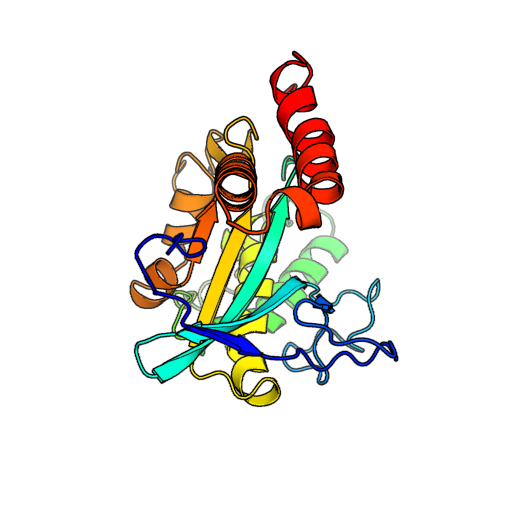43 -15.553 -18.866 1.00 75.56 95 LYS A N 1
ATOM 743 C CA . LYS A 1 95 ? 17.228 -15.907 -17.851 1.00 75.56 95 LYS A CA 1
ATOM 744 C C . LYS A 1 95 ? 16.694 -14.716 -17.052 1.00 75.56 95 LYS A C 1
ATOM 746 O O . LYS A 1 95 ? 15.595 -14.784 -16.508 1.00 75.56 95 LYS A O 1
ATOM 751 N N . GLU A 1 96 ? 17.488 -13.663 -16.874 1.00 71.50 96 GLU A N 1
ATOM 752 C CA . GLU A 1 96 ? 17.033 -12.454 -16.185 1.00 71.50 96 GLU A CA 1
ATOM 753 C C . GLU A 1 96 ? 16.118 -11.640 -17.104 1.00 71.50 96 GLU A C 1
ATOM 755 O O . GLU A 1 96 ? 15.050 -11.218 -16.660 1.00 71.50 96 GLU A O 1
ATOM 760 N N . ILE A 1 97 ? 16.492 -11.492 -18.378 1.00 73.75 97 ILE A N 1
ATOM 761 C CA . ILE A 1 97 ? 15.671 -10.837 -19.405 1.00 73.75 97 ILE A CA 1
ATOM 762 C C . ILE A 1 97 ? 14.316 -11.544 -19.519 1.00 73.75 97 ILE A C 1
ATOM 764 O O . ILE A 1 97 ? 13.292 -10.905 -19.297 1.00 73.75 97 ILE A O 1
ATOM 768 N N . GLU A 1 98 ? 14.310 -12.869 -19.690 1.00 79.50 98 GLU A N 1
ATOM 769 C CA . GLU A 1 98 ? 13.087 -13.683 -19.788 1.00 79.50 98 GLU A CA 1
ATOM 770 C C . GLU A 1 98 ? 12.158 -13.494 -18.570 1.00 79.50 98 GLU A C 1
ATOM 772 O O . GLU A 1 98 ? 10.936 -13.405 -18.688 1.00 79.50 98 GLU A O 1
ATOM 777 N N . ARG A 1 99 ? 12.720 -13.400 -17.356 1.00 79.25 99 ARG A N 1
ATOM 778 C CA . ARG A 1 99 ? 11.935 -13.138 -16.134 1.00 79.25 99 ARG A CA 1
ATOM 779 C C . ARG A 1 99 ? 11.330 -11.737 -16.114 1.00 79.25 99 ARG A C 1
ATOM 781 O O . ARG A 1 99 ? 10.254 -11.556 -15.542 1.00 79.25 99 ARG A O 1
ATOM 788 N N . GLY A 1 100 ? 12.038 -10.750 -16.653 1.00 79.06 100 GLY A N 1
ATOM 789 C CA . GLY A 1 100 ? 11.542 -9.385 -16.769 1.00 79.06 100 GLY A CA 1
ATOM 790 C C . GLY A 1 100 ? 10.445 -9.262 -17.825 1.00 79.06 100 GLY A C 1
ATOM 791 O O . GLY A 1 100 ? 9.426 -8.644 -17.535 1.00 79.06 100 GLY A O 1
ATOM 792 N N . GLU A 1 101 ? 10.593 -9.932 -18.970 1.00 81.81 101 GLU A N 1
ATOM 793 C CA . GLU A 1 101 ? 9.559 -10.031 -20.013 1.00 81.81 101 GLU A CA 1
ATOM 794 C C . GLU A 1 101 ? 8.286 -10.667 -19.455 1.00 81.81 101 GLU A C 1
ATOM 796 O O . GLU A 1 101 ? 7.243 -10.022 -19.435 1.00 81.81 101 GLU A O 1
ATOM 801 N N . LYS A 1 102 ? 8.391 -11.851 -18.834 1.00 84.12 102 LYS A N 1
ATOM 802 C CA . LYS A 1 102 ? 7.243 -12.524 -18.195 1.00 84.12 102 LYS A CA 1
ATOM 803 C C . LYS A 1 102 ? 6.531 -11.650 -17.167 1.00 84.12 102 LYS A C 1
ATOM 805 O O . LYS A 1 102 ? 5.316 -11.729 -17.016 1.00 84.12 102 LYS A O 1
ATOM 810 N N . ARG A 1 103 ? 7.279 -10.843 -16.409 1.00 85.00 103 ARG A N 1
ATOM 811 C CA . ARG A 1 103 ? 6.699 -9.893 -15.453 1.00 85.00 103 ARG A CA 1
ATOM 812 C C . ARG A 1 103 ? 5.943 -8.791 -16.185 1.00 85.00 103 ARG A C 1
ATOM 814 O O . ARG A 1 103 ? 4.814 -8.497 -15.814 1.00 85.00 103 ARG A O 1
ATOM 821 N N . THR A 1 104 ? 6.569 -8.165 -17.172 1.00 86.31 104 THR A N 1
ATOM 822 C CA . THR A 1 104 ? 5.939 -7.113 -17.966 1.00 86.31 104 THR A CA 1
ATOM 823 C C . THR A 1 104 ? 4.658 -7.619 -18.622 1.00 86.31 104 THR A C 1
ATOM 825 O O . THR A 1 104 ? 3.611 -7.014 -18.411 1.00 86.31 104 THR A O 1
ATOM 828 N N . ASP A 1 105 ? 4.717 -8.753 -19.316 1.00 86.44 105 ASP A N 1
ATOM 829 C CA . ASP A 1 105 ? 3.578 -9.333 -20.032 1.00 86.44 105 ASP A CA 1
ATOM 830 C C . ASP A 1 105 ? 2.408 -9.633 -19.093 1.00 86.44 105 ASP A C 1
ATOM 832 O O . ASP A 1 105 ? 1.256 -9.359 -19.420 1.00 86.44 105 ASP A O 1
ATOM 836 N N . LYS A 1 106 ? 2.710 -10.128 -17.889 1.00 89.12 106 LYS A N 1
ATOM 837 C CA . LYS A 1 106 ? 1.711 -10.450 -16.868 1.00 89.12 106 LYS A CA 1
ATOM 838 C C . LYS A 1 106 ? 0.957 -9.225 -16.357 1.00 89.12 106 LYS A C 1
ATOM 840 O O . LYS A 1 106 ? -0.265 -9.237 -16.273 1.00 89.12 106 LYS A O 1
ATOM 845 N N . TYR A 1 107 ? 1.676 -8.175 -15.964 1.00 91.69 107 TYR A N 1
ATOM 846 C CA . TYR A 1 107 ? 1.055 -7.054 -15.251 1.00 91.69 107 TYR A CA 1
ATOM 847 C C . TYR A 1 107 ? 0.650 -5.896 -16.162 1.00 91.69 107 TYR A C 1
ATOM 849 O O . TYR A 1 107 ? -0.187 -5.102 -15.751 1.00 91.69 107 TYR A O 1
ATOM 857 N N . THR A 1 108 ? 1.207 -5.760 -17.370 1.00 91.81 108 THR A N 1
ATOM 858 C CA . THR A 1 108 ? 0.848 -4.656 -18.278 1.00 91.81 108 THR A CA 1
ATOM 859 C C . THR A 1 108 ? -0.658 -4.593 -18.575 1.00 91.81 108 THR A C 1
ATOM 861 O O . THR A 1 108 ? -1.210 -3.503 -18.416 1.00 91.81 108 THR A O 1
ATOM 864 N N . PRO A 1 109 ? -1.358 -5.697 -18.912 1.00 92.44 109 PRO A N 1
ATOM 865 C CA . PRO A 1 109 ? -2.809 -5.665 -19.110 1.00 92.44 109 PRO A CA 1
ATOM 866 C C . PRO A 1 109 ? -3.557 -5.197 -17.855 1.00 92.44 109 PRO A C 1
ATOM 868 O O . PRO A 1 109 ? -4.371 -4.282 -17.920 1.00 92.44 109 PRO A O 1
ATOM 871 N N . LEU A 1 110 ? -3.193 -5.742 -16.688 1.00 95.44 110 LEU A N 1
ATOM 872 C CA . LEU A 1 110 ? -3.808 -5.387 -15.406 1.00 95.44 110 LEU A CA 1
ATOM 873 C C . LEU A 1 110 ? -3.590 -3.914 -15.040 1.00 95.44 110 LEU A C 1
ATOM 875 O O . LEU A 1 110 ? -4.469 -3.286 -14.462 1.00 95.44 110 LEU A O 1
ATOM 879 N N . ILE A 1 111 ? -2.417 -3.363 -15.362 1.00 95.19 111 ILE A N 1
ATOM 880 C CA . ILE A 1 111 ? -2.096 -1.948 -15.153 1.00 95.19 111 ILE A CA 1
ATOM 881 C C . ILE A 1 111 ? -2.939 -1.070 -16.075 1.00 95.19 111 ILE A C 1
ATOM 883 O O . ILE A 1 111 ? -3.508 -0.092 -15.603 1.00 95.19 111 ILE A O 1
ATOM 887 N N . ASN A 1 112 ? -3.048 -1.429 -17.354 1.00 93.62 112 ASN A N 1
ATOM 888 C CA . ASN A 1 112 ? -3.777 -0.641 -18.349 1.00 93.62 112 ASN A CA 1
ATOM 889 C C . ASN A 1 112 ? -5.303 -0.650 -18.134 1.00 93.62 112 ASN A C 1
ATOM 891 O O . ASN A 1 112 ? -5.998 0.240 -18.623 1.00 93.62 112 ASN A O 1
ATOM 895 N N . GLU A 1 113 ? -5.822 -1.630 -17.392 1.00 94.75 113 GLU A N 1
ATOM 896 C CA . GLU A 1 113 ? -7.223 -1.698 -16.957 1.00 94.75 113 GLU A CA 1
ATOM 897 C C . GLU A 1 113 ? -7.466 -1.048 -15.579 1.00 94.75 113 GLU A C 1
ATOM 899 O O . GLU A 1 113 ? -8.614 -0.881 -15.159 1.00 94.75 113 GLU A O 1
ATOM 904 N N . ASN A 1 114 ? -6.412 -0.677 -14.843 1.00 96.38 114 ASN A N 1
ATOM 905 C CA . ASN A 1 114 ? -6.531 -0.161 -13.484 1.00 96.38 114 ASN A CA 1
ATOM 906 C C . ASN A 1 114 ? -6.726 1.363 -13.455 1.00 96.38 114 ASN A C 1
ATOM 908 O O . ASN A 1 114 ? -5.868 2.125 -13.875 1.00 96.38 114 ASN A O 1
ATOM 912 N N . GLU A 1 115 ? -7.806 1.831 -12.826 1.00 96.50 115 GLU A N 1
ATOM 913 C CA . GLU A 1 115 ? -8.120 3.268 -12.722 1.00 96.50 115 GLU A CA 1
ATOM 914 C C . GLU A 1 115 ? -7.104 4.106 -11.916 1.00 96.50 115 GLU A C 1
ATOM 916 O O . GLU A 1 115 ? -7.061 5.331 -12.037 1.00 96.50 115 GLU A O 1
ATOM 921 N N . SER A 1 116 ? -6.314 3.472 -11.044 1.00 97.44 116 SER A N 1
ATOM 922 C CA . SER A 1 116 ? -5.410 4.149 -10.104 1.00 97.44 116 SER A CA 1
ATOM 923 C C . SER A 1 116 ? -3.974 4.245 -10.614 1.00 97.44 116 SER A C 1
ATOM 925 O O . SER A 1 116 ? -3.221 5.106 -10.158 1.00 97.44 116 SER A O 1
ATOM 927 N N . ILE A 1 117 ? -3.575 3.393 -11.556 1.00 97.56 117 ILE A N 1
ATOM 928 C CA . ILE A 1 117 ? -2.223 3.367 -12.119 1.00 97.56 117 ILE A CA 1
ATOM 929 C C . ILE A 1 117 ? -2.285 3.961 -13.524 1.00 97.56 117 ILE A C 1
ATOM 931 O O . ILE A 1 117 ? -3.212 3.699 -14.278 1.00 97.56 117 ILE A O 1
ATOM 935 N N . LYS A 1 118 ? -1.319 4.806 -13.886 1.00 95.56 118 LYS A N 1
ATOM 936 C CA . LYS A 1 118 ? -1.231 5.310 -15.258 1.00 95.56 118 LYS A CA 1
ATOM 937 C C . LYS A 1 118 ? -0.923 4.158 -16.206 1.00 95.56 118 LYS A C 1
ATOM 939 O O . LYS A 1 118 ? -0.008 3.375 -15.941 1.00 95.56 118 LYS A O 1
ATOM 944 N N . ASN A 1 119 ? -1.622 4.139 -17.334 1.00 91.12 119 ASN A N 1
ATOM 945 C CA . ASN A 1 119 ? -1.338 3.211 -18.419 1.00 91.12 119 ASN A CA 1
ATOM 946 C C . ASN A 1 119 ? 0.130 3.308 -18.835 1.00 91.12 119 ASN A C 1
ATOM 948 O O . ASN A 1 119 ? 0.723 4.391 -18.867 1.00 91.12 119 ASN A O 1
ATOM 952 N N . ILE A 1 120 ? 0.707 2.156 -19.147 1.00 84.19 120 ILE A N 1
ATOM 953 C CA . ILE A 1 120 ? 2.069 2.063 -19.656 1.00 84.19 120 ILE A CA 1
ATOM 954 C C . ILE A 1 120 ? 1.966 2.012 -21.176 1.00 84.19 120 ILE A C 1
ATOM 956 O O . ILE A 1 120 ? 1.278 1.145 -21.716 1.00 84.19 120 ILE A O 1
ATOM 960 N N . ASP A 1 121 ? 2.654 2.930 -21.856 1.00 66.25 121 ASP A N 1
ATOM 961 C CA . ASP A 1 121 ? 2.741 2.917 -23.316 1.00 66.25 121 ASP A CA 1
ATOM 962 C C . ASP A 1 121 ? 3.330 1.587 -23.801 1.00 66.25 121 ASP A C 1
ATOM 964 O O . ASP A 1 121 ? 4.405 1.166 -23.378 1.00 66.25 121 ASP A O 1
ATOM 968 N N . GLU A 1 122 ? 2.640 0.935 -24.735 1.00 54.84 122 GLU A N 1
ATOM 969 C CA . GLU A 1 122 ? 2.980 -0.398 -25.253 1.00 54.84 122 GLU A CA 1
ATOM 970 C C . GLU A 1 122 ? 4.250 -0.435 -26.132 1.00 54.84 122 GLU A C 1
ATOM 972 O O . GLU A 1 122 ? 4.534 -1.450 -26.777 1.00 54.84 122 GLU A O 1
ATOM 977 N N . LYS A 1 123 ? 5.035 0.652 -26.228 1.00 53.28 123 LYS A N 1
ATOM 978 C CA . LYS A 1 123 ? 6.201 0.710 -27.126 1.00 53.28 123 LYS A CA 1
ATOM 979 C C . LYS A 1 123 ? 7.443 1.382 -26.522 1.00 53.28 123 LYS A C 1
ATOM 981 O O . LYS A 1 123 ? 7.324 2.455 -25.937 1.00 53.28 123 LYS A O 1
ATOM 986 N N . PRO A 1 124 ? 8.651 0.826 -26.780 1.00 50.47 124 PRO A N 1
ATOM 987 C CA . PRO A 1 124 ? 8.932 -0.273 -27.714 1.00 50.47 124 PRO A CA 1
ATOM 988 C C . PRO A 1 124 ? 9.159 -1.624 -27.014 1.00 50.47 124 PRO A C 1
ATOM 990 O O . PRO A 1 124 ? 10.004 -1.688 -26.135 1.00 50.47 124 PRO A O 1
ATOM 993 N N . LYS A 1 125 ? 8.460 -2.681 -27.480 1.00 49.81 125 LYS A N 1
ATOM 994 C CA . LYS A 1 125 ? 8.710 -4.151 -27.394 1.00 49.81 125 LYS A CA 1
ATOM 995 C C . LYS A 1 125 ? 9.111 -4.794 -26.053 1.00 49.81 125 LYS A C 1
ATOM 997 O O . LYS A 1 125 ? 9.142 -6.014 -25.976 1.00 49.81 125 LYS A O 1
ATOM 1002 N N . SER A 1 126 ? 9.391 -4.014 -25.020 1.00 56.53 126 SER A N 1
ATOM 1003 C CA . SER A 1 126 ? 9.880 -4.468 -23.734 1.00 56.53 126 SER A CA 1
ATOM 1004 C C . SER A 1 126 ? 9.734 -3.309 -22.737 1.00 56.53 126 SER A C 1
ATOM 1006 O O . SER A 1 126 ? 10.502 -2.343 -22.696 1.00 56.53 126 SER A O 1
ATOM 1008 N N . ASN A 1 127 ? 8.707 -3.392 -21.885 1.00 58.81 127 ASN A N 1
ATOM 1009 C CA . ASN A 1 127 ? 8.582 -2.479 -20.744 1.00 58.81 127 ASN A CA 1
ATOM 1010 C C . ASN A 1 127 ? 9.570 -2.841 -19.625 1.00 58.81 127 ASN A C 1
ATOM 1012 O O . ASN A 1 127 ? 9.468 -2.286 -18.534 1.00 58.81 127 ASN A O 1
ATOM 1016 N N . LEU A 1 128 ? 10.562 -3.703 -19.891 1.00 63.62 128 LEU A N 1
ATOM 1017 C CA . LEU A 1 128 ? 11.672 -4.034 -18.989 1.00 63.62 128 LEU A CA 1
ATOM 1018 C C . LEU A 1 128 ? 12.347 -2.783 -18.408 1.00 63.62 128 LEU A C 1
ATOM 1020 O O . LEU A 1 128 ? 12.898 -2.828 -17.314 1.00 63.62 128 LEU A O 1
ATOM 1024 N N . ASN A 1 129 ? 12.318 -1.665 -19.140 1.00 69.19 129 ASN A N 1
ATOM 1025 C CA . ASN A 1 129 ? 12.903 -0.396 -18.713 1.00 69.19 129 ASN A CA 1
ATOM 1026 C C . ASN A 1 129 ? 11.977 0.480 -17.855 1.00 69.19 129 ASN A C 1
ATOM 1028 O O . ASN A 1 129 ? 12.464 1.431 -17.237 1.00 69.19 129 ASN A O 1
ATOM 1032 N N . SER A 1 130 ? 10.673 0.193 -17.821 1.00 83.69 130 SER A N 1
ATOM 1033 C CA . SER A 1 130 ? 9.701 0.994 -17.077 1.00 83.69 130 SER A CA 1
ATOM 1034 C C . SER A 1 130 ? 9.937 0.849 -15.578 1.00 83.69 130 SER A C 1
ATOM 1036 O O . SER A 1 130 ? 9.944 -0.259 -15.038 1.00 83.69 130 SER A O 1
ATOM 1038 N N . SER A 1 131 ? 10.109 1.979 -14.887 1.00 87.56 131 SER A N 1
ATOM 1039 C CA . SER A 1 131 ? 10.424 2.046 -13.453 1.00 87.56 131 SER A CA 1
ATOM 1040 C C . SER A 1 131 ? 9.448 1.254 -12.590 1.00 87.56 131 SER A C 1
ATOM 1042 O O . SER A 1 131 ? 9.870 0.684 -11.586 1.00 87.56 131 SER A O 1
ATOM 1044 N N . ILE A 1 132 ? 8.185 1.156 -13.008 1.00 91.00 132 ILE A N 1
ATOM 1045 C CA . ILE A 1 132 ? 7.127 0.433 -12.299 1.00 91.00 132 ILE A CA 1
ATOM 1046 C C . ILE A 1 132 ? 7.409 -1.069 -12.131 1.00 91.00 132 ILE A C 1
ATOM 1048 O O . ILE A 1 132 ? 6.881 -1.686 -11.214 1.00 91.00 132 ILE A O 1
ATOM 1052 N N . PHE A 1 133 ? 8.282 -1.664 -12.954 1.00 88.25 133 PHE A N 1
ATOM 1053 C CA . PHE A 1 133 ? 8.688 -3.073 -12.843 1.00 88.25 133 PHE A CA 1
ATOM 1054 C C . PHE A 1 133 ? 9.980 -3.296 -12.039 1.00 88.25 133 PHE A C 1
ATOM 1056 O O . PHE A 1 133 ? 10.443 -4.438 -11.912 1.00 88.25 133 PHE A O 1
ATOM 1063 N N . HIS A 1 134 ? 10.539 -2.238 -11.440 1.00 84.56 134 HIS A N 1
ATOM 1064 C CA . HIS A 1 134 ? 11.691 -2.291 -10.536 1.00 84.56 134 HIS A CA 1
ATOM 1065 C C . HIS A 1 134 ? 11.273 -2.012 -9.089 1.00 84.56 134 HIS A C 1
ATOM 1067 O O . HIS A 1 134 ? 10.319 -1.277 -8.844 1.00 84.56 134 HIS A O 1
ATOM 1073 N N . LEU A 1 135 ? 11.998 -2.567 -8.111 1.00 85.88 135 LEU A N 1
ATOM 1074 C CA . LEU A 1 135 ? 11.753 -2.218 -6.711 1.00 85.88 135 LEU A CA 1
ATOM 1075 C C . LEU A 1 135 ? 12.097 -0.740 -6.439 1.00 85.88 135 LEU A C 1
ATOM 1077 O O . LEU A 1 135 ? 13.045 -0.215 -7.035 1.00 85.88 135 LEU A O 1
ATOM 1081 N N . PRO A 1 136 ? 11.352 -0.070 -5.542 1.00 89.38 136 PRO A N 1
ATOM 1082 C CA . PRO A 1 136 ? 10.193 -0.570 -4.781 1.00 89.38 136 PRO A CA 1
ATOM 1083 C C . PRO A 1 136 ? 8.886 -0.619 -5.581 1.00 89.38 136 PRO A C 1
ATOM 1085 O O . PRO A 1 136 ? 7.942 -1.292 -5.176 1.00 89.38 136 PRO A O 1
ATOM 1088 N N . PHE A 1 137 ? 8.808 0.087 -6.709 1.00 92.12 137 PHE A N 1
ATOM 1089 C CA . PHE A 1 137 ? 7.555 0.331 -7.430 1.00 92.12 137 PHE A CA 1
ATOM 1090 C C . PHE A 1 137 ? 6.871 -0.945 -7.911 1.00 92.12 137 PHE A C 1
ATOM 1092 O O . PHE A 1 137 ? 5.651 -1.006 -7.914 1.00 92.12 137 PHE A O 1
ATOM 1099 N N . TYR A 1 138 ? 7.637 -1.991 -8.219 1.00 90.62 138 TYR A N 1
ATOM 1100 C CA . TYR A 1 138 ? 7.088 -3.300 -8.557 1.00 90.62 138 TYR A CA 1
ATOM 1101 C C . TYR A 1 138 ? 6.252 -3.902 -7.426 1.00 90.62 138 TYR A C 1
ATOM 1103 O O . TYR A 1 138 ? 5.204 -4.492 -7.680 1.00 90.62 138 TYR A O 1
ATOM 1111 N N . GLN A 1 139 ? 6.688 -3.737 -6.177 1.00 91.56 139 GLN A N 1
ATOM 1112 C CA . GLN A 1 139 ? 5.916 -4.193 -5.029 1.00 91.56 139 GLN A CA 1
ATOM 1113 C C . GLN A 1 139 ?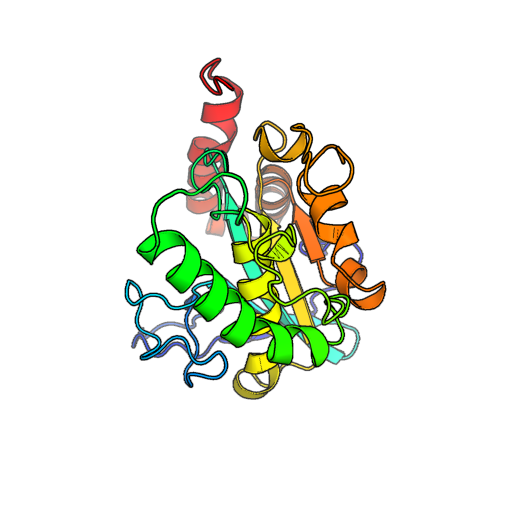 4.661 -3.331 -4.844 1.00 91.56 139 GLN A C 1
ATOM 1115 O O . GLN A 1 139 ? 3.565 -3.873 -4.724 1.00 91.56 139 GLN A O 1
ATOM 1120 N N . LEU A 1 140 ? 4.811 -2.003 -4.902 1.00 95.44 140 LEU A N 1
ATOM 1121 C CA . LEU A 1 140 ? 3.692 -1.072 -4.733 1.00 95.44 140 LEU A CA 1
ATOM 1122 C C . LEU A 1 140 ? 2.621 -1.244 -5.821 1.00 95.44 140 LEU A C 1
ATOM 1124 O O . LEU A 1 140 ? 1.425 -1.200 -5.534 1.00 95.44 140 LEU A O 1
ATOM 1128 N N . MET A 1 141 ? 3.043 -1.492 -7.061 1.00 96.31 141 MET A N 1
ATOM 1129 C CA . MET A 1 141 ? 2.167 -1.800 -8.187 1.00 96.31 141 MET A CA 1
ATOM 1130 C C . MET A 1 141 ? 1.360 -3.067 -7.913 1.00 96.31 141 MET A C 1
ATOM 1132 O O . MET A 1 141 ? 0.133 -3.021 -7.970 1.00 96.31 141 MET A O 1
ATOM 1136 N N . ARG A 1 142 ? 2.021 -4.164 -7.526 1.00 95.62 142 ARG A N 1
ATOM 1137 C CA . ARG A 1 142 ? 1.352 -5.441 -7.237 1.00 95.62 142 ARG A CA 1
ATOM 1138 C C . ARG A 1 142 ? 0.317 -5.318 -6.129 1.00 95.62 142 ARG A C 1
ATOM 1140 O O . ARG A 1 142 ? -0.793 -5.811 -6.272 1.00 95.62 142 ARG A O 1
ATOM 1147 N N . GLN A 1 143 ? 0.642 -4.605 -5.056 1.00 96.69 143 GLN A N 1
ATOM 1148 C CA . GLN A 1 143 ? -0.279 -4.390 -3.936 1.00 96.69 143 GLN A CA 1
ATOM 1149 C C . GLN A 1 143 ? -1.454 -3.478 -4.316 1.00 96.69 143 GLN A C 1
ATOM 1151 O O . GLN A 1 143 ? -2.580 -3.706 -3.880 1.00 96.69 143 GLN A O 1
ATOM 1156 N N . THR A 1 144 ? -1.226 -2.495 -5.192 1.00 97.88 144 THR A N 1
ATOM 1157 C CA . THR A 1 144 ? -2.291 -1.635 -5.735 1.00 97.88 144 THR A CA 1
ATOM 1158 C C . THR A 1 144 ? -3.241 -2.422 -6.644 1.00 97.88 144 THR A C 1
ATOM 1160 O O . THR A 1 144 ? -4.460 -2.290 -6.519 1.00 97.88 144 THR A O 1
ATOM 1163 N N . LEU A 1 145 ? -2.707 -3.278 -7.524 1.00 97.69 145 LEU A N 1
ATOM 1164 C CA . LEU A 1 145 ? -3.514 -4.190 -8.341 1.00 97.69 145 LEU A CA 1
ATOM 1165 C C . LEU A 1 145 ? -4.294 -5.170 -7.463 1.00 97.69 145 LEU A C 1
ATOM 1167 O O . LEU A 1 145 ? -5.500 -5.322 -7.645 1.00 97.69 145 LEU A O 1
ATOM 1171 N N . TRP A 1 146 ? -3.631 -5.767 -6.469 1.00 96.44 146 TRP A N 1
ATOM 1172 C CA . TRP A 1 146 ? -4.253 -6.666 -5.503 1.00 96.44 146 TRP A CA 1
ATOM 1173 C C . TRP A 1 146 ? -5.450 -5.997 -4.820 1.00 96.44 146 TRP A C 1
ATOM 1175 O O . TRP A 1 146 ? -6.547 -6.553 -4.822 1.00 96.44 146 TRP A O 1
ATOM 1185 N N . ALA A 1 147 ? -5.274 -4.779 -4.304 1.00 96.88 147 ALA A N 1
ATOM 1186 C CA . ALA A 1 147 ? -6.339 -4.035 -3.638 1.00 96.88 147 ALA A CA 1
ATOM 1187 C C . ALA A 1 147 ? -7.555 -3.847 -4.554 1.00 96.88 147 ALA A C 1
ATOM 1189 O O . ALA A 1 147 ? -8.681 -4.159 -4.167 1.00 96.88 147 ALA A O 1
ATOM 1190 N N . SER A 1 148 ? -7.314 -3.394 -5.787 1.00 97.00 148 SER A N 1
ATOM 1191 C CA . SER A 1 148 ? -8.361 -3.119 -6.770 1.00 97.00 148 SER A CA 1
ATOM 1192 C C . SER A 1 148 ? -9.127 -4.381 -7.184 1.00 97.00 148 SER A C 1
ATOM 1194 O O . SER A 1 148 ? -10.360 -4.395 -7.167 1.00 97.00 148 SER A O 1
ATOM 1196 N N . LEU A 1 149 ? -8.406 -5.465 -7.488 1.00 95.81 149 LEU A N 1
ATOM 1197 C CA . LEU A 1 149 ? -8.980 -6.719 -7.983 1.00 95.81 149 LEU A CA 1
ATOM 1198 C C . LEU A 1 149 ? -9.761 -7.489 -6.909 1.00 95.81 149 LEU A C 1
ATOM 1200 O O . LEU A 1 149 ? -10.688 -8.224 -7.243 1.00 95.81 149 LEU A O 1
ATOM 1204 N N . ASN A 1 150 ? -9.423 -7.320 -5.627 1.00 93.94 150 ASN A N 1
ATOM 1205 C CA . ASN A 1 150 ? -10.045 -8.071 -4.532 1.00 93.94 150 ASN A CA 1
ATOM 1206 C C . ASN A 1 150 ? -11.157 -7.298 -3.797 1.00 93.94 150 ASN A C 1
ATOM 1208 O O . ASN A 1 150 ? -11.777 -7.855 -2.893 1.00 93.94 150 ASN A O 1
ATOM 1212 N N . LYS A 1 151 ? -11.483 -6.052 -4.182 1.00 93.38 151 LYS A N 1
ATOM 1213 C CA . LYS A 1 151 ? -12.554 -5.258 -3.534 1.00 93.38 151 LYS A CA 1
ATOM 1214 C C . LYS A 1 151 ? -13.871 -6.026 -3.379 1.00 93.38 151 LYS A C 1
ATOM 1216 O O . LYS A 1 151 ? -14.501 -5.983 -2.321 1.00 93.38 151 LYS A O 1
ATOM 1221 N N . LYS A 1 152 ? -14.267 -6.757 -4.428 1.00 91.75 152 LYS A N 1
ATOM 1222 C CA . LYS A 1 152 ? -15.525 -7.518 -4.467 1.00 91.75 152 LYS A CA 1
ATOM 1223 C C . LYS A 1 152 ? -15.557 -8.650 -3.438 1.00 91.75 152 LYS A C 1
ATOM 1225 O O . LYS A 1 152 ? -16.590 -8.826 -2.793 1.00 91.75 152 LYS A O 1
ATOM 1230 N N . ASP A 1 153 ? -14.440 -9.342 -3.217 1.00 90.38 153 ASP A N 1
ATOM 1231 C CA . ASP A 1 153 ? -14.346 -10.438 -2.238 1.00 90.38 153 ASP A CA 1
ATOM 1232 C C . ASP A 1 153 ? -14.621 -9.953 -0.815 1.00 90.38 153 ASP A C 1
ATOM 1234 O O . ASP A 1 153 ? -15.277 -10.628 -0.019 1.00 90.38 153 ASP A O 1
ATOM 1238 N N . PHE A 1 154 ? -14.169 -8.736 -0.514 1.00 91.06 154 PHE A N 1
ATOM 1239 C CA . PHE A 1 154 ? -14.345 -8.103 0.789 1.00 91.06 154 PHE A CA 1
ATOM 1240 C C . PHE A 1 154 ? -15.598 -7.230 0.881 1.00 91.06 154 PHE A C 1
ATOM 1242 O O . PHE A 1 154 ? -15.842 -6.628 1.928 1.00 91.06 154 PHE A O 1
ATOM 1249 N N . LYS A 1 155 ? -16.416 -7.172 -0.181 1.00 93.62 155 LYS A N 1
ATOM 1250 C CA . LYS A 1 155 ? -17.593 -6.290 -0.275 1.00 93.62 155 LYS A CA 1
ATOM 1251 C C . LYS A 1 155 ? -17.240 -4.833 0.067 1.00 93.62 155 LYS A C 1
ATOM 1253 O O . LYS A 1 155 ? -17.987 -4.168 0.789 1.00 93.62 155 LYS A O 1
ATOM 1258 N N . ALA A 1 156 ? -16.073 -4.390 -0.394 1.00 95.50 156 ALA A N 1
ATOM 1259 C CA . ALA A 1 156 ? -15.591 -3.026 -0.253 1.00 95.50 156 ALA A CA 1
ATOM 1260 C C . ALA A 1 156 ? -15.961 -2.208 -1.497 1.00 95.50 156 ALA A C 1
ATOM 1262 O O . ALA A 1 156 ? -15.916 -2.717 -2.619 1.00 95.50 156 ALA A O 1
ATOM 1263 N N . ASP A 1 157 ? -16.303 -0.941 -1.288 1.00 97.25 157 ASP A N 1
ATOM 1264 C CA . ASP A 1 157 ? -16.615 0.016 -2.350 1.00 97.25 157 ASP A CA 1
ATOM 1265 C C . ASP A 1 157 ? -15.326 0.586 -2.954 1.00 97.25 157 ASP A C 1
ATOM 1267 O O . ASP A 1 157 ? -15.202 0.743 -4.173 1.00 97.25 157 ASP A O 1
ATOM 1271 N N . ASP A 1 158 ? -14.327 0.842 -2.106 1.00 96.88 158 ASP A N 1
ATOM 1272 C CA . ASP A 1 158 ? -13.014 1.301 -2.544 1.00 96.88 158 ASP A CA 1
ATOM 1273 C C . ASP A 1 158 ? -11.870 0.816 -1.640 1.00 96.88 158 ASP A C 1
ATOM 1275 O O . ASP A 1 158 ? -12.073 -0.016 -0.753 1.00 96.88 158 ASP A O 1
ATOM 1279 N N . TYR A 1 159 ? -10.649 1.296 -1.877 1.00 97.38 159 TYR A N 1
ATOM 1280 C CA . TYR A 1 159 ? -9.476 0.944 -1.083 1.00 97.38 159 TYR A CA 1
ATOM 1281 C C . TYR A 1 159 ? -8.553 2.134 -0.810 1.00 97.38 159 TYR A C 1
ATOM 1283 O O . TYR A 1 159 ? -8.500 3.094 -1.577 1.00 97.38 159 TYR A O 1
ATOM 1291 N N . PHE A 1 160 ? -7.764 2.006 0.254 1.00 97.44 160 PHE A N 1
ATOM 1292 C CA . PHE A 1 160 ? -6.574 2.808 0.506 1.00 97.44 160 PHE A CA 1
ATOM 1293 C C . PHE A 1 160 ? -5.348 1.902 0.542 1.00 97.44 160 PHE A C 1
ATOM 1295 O O . PHE A 1 160 ? -5.358 0.856 1.192 1.00 97.44 160 PHE A O 1
ATOM 1302 N N . HIS A 1 161 ? -4.290 2.319 -0.148 1.00 97.38 161 HIS A N 1
ATOM 1303 C CA . HIS A 1 161 ? -2.984 1.675 -0.099 1.00 97.38 161 HIS A CA 1
ATOM 1304 C C . HIS A 1 161 ? -2.080 2.487 0.831 1.00 97.38 161 HIS A C 1
ATOM 1306 O O . HIS A 1 161 ? -1.605 3.567 0.475 1.00 97.38 161 HIS A O 1
ATOM 1312 N N . ILE A 1 162 ? -1.886 1.969 2.039 1.00 95.81 162 ILE A N 1
ATOM 1313 C CA . ILE A 1 162 ? -1.169 2.608 3.136 1.00 95.81 162 ILE A CA 1
ATOM 1314 C C . ILE A 1 162 ? 0.238 2.017 3.210 1.00 95.81 162 ILE A C 1
ATOM 1316 O O . ILE A 1 162 ? 0.423 0.836 3.486 1.00 95.81 162 ILE A O 1
ATOM 1320 N N . HIS A 1 163 ? 1.240 2.857 2.992 1.00 94.38 163 HIS A N 1
ATOM 1321 C CA . HIS A 1 163 ? 2.645 2.492 3.057 1.00 94.38 163 HIS A CA 1
ATOM 1322 C C . HIS A 1 163 ? 3.264 3.110 4.311 1.00 94.38 163 HIS A C 1
ATOM 1324 O O . HIS A 1 163 ? 3.513 4.316 4.387 1.00 94.38 163 HIS A O 1
ATOM 1330 N N . VAL A 1 164 ? 3.476 2.278 5.323 1.00 92.50 164 VAL A N 1
ATOM 1331 C CA . VAL A 1 164 ? 4.024 2.679 6.615 1.00 92.50 164 VAL A CA 1
ATOM 1332 C C . VAL A 1 164 ? 5.544 2.612 6.542 1.00 92.50 164 VAL A C 1
ATOM 1334 O O . VAL A 1 164 ? 6.129 1.535 6.466 1.00 92.50 164 VAL A O 1
ATOM 1337 N N . VAL A 1 165 ? 6.195 3.772 6.546 1.00 91.12 165 VAL A N 1
ATOM 1338 C CA . VAL A 1 165 ? 7.647 3.891 6.351 1.00 91.12 165 VAL A CA 1
ATOM 1339 C C . VAL A 1 165 ? 8.204 4.892 7.362 1.00 91.12 165 VAL A C 1
ATOM 1341 O O . VAL A 1 165 ? 7.735 6.024 7.369 1.00 91.12 165 VAL A O 1
ATOM 1344 N N . PRO A 1 166 ? 9.211 4.575 8.184 1.00 90.44 166 PRO A N 1
ATOM 1345 C CA . PRO A 1 166 ? 9.850 5.554 9.062 1.00 90.44 166 PRO A CA 1
ATOM 1346 C C . PRO A 1 166 ? 10.410 6.755 8.302 1.00 90.44 166 PRO A C 1
ATOM 1348 O O . PRO A 1 166 ? 10.992 6.582 7.232 1.00 90.44 166 PRO A O 1
ATOM 1351 N N . SER A 1 167 ? 10.279 7.962 8.853 1.00 89.25 167 SER A N 1
ATOM 1352 C CA . SER A 1 167 ? 10.840 9.215 8.314 1.00 89.25 167 SER A CA 1
ATOM 1353 C C . SER A 1 167 ? 12.337 9.122 8.019 1.00 89.25 167 SER A C 1
ATOM 1355 O O . SER A 1 167 ? 12.791 9.627 6.992 1.00 89.25 167 SER A O 1
ATOM 1357 N N . TYR A 1 168 ? 13.084 8.424 8.875 1.00 87.00 168 TYR A N 1
ATOM 1358 C CA . TYR A 1 168 ? 14.519 8.187 8.723 1.00 87.00 168 TYR A CA 1
ATOM 1359 C C . TYR A 1 168 ? 14.873 7.121 7.674 1.00 87.00 168 TYR A C 1
ATOM 1361 O O . TYR A 1 168 ? 16.048 6.965 7.339 1.00 87.00 168 TYR A O 1
ATOM 1369 N N . ASN A 1 169 ? 13.904 6.358 7.152 1.00 88.50 169 ASN A N 1
ATOM 1370 C CA . ASN A 1 169 ? 14.204 5.325 6.166 1.00 88.50 169 ASN A CA 1
ATOM 1371 C C . ASN A 1 169 ? 14.738 5.990 4.873 1.00 88.50 169 ASN A C 1
ATOM 1373 O O . ASN A 1 169 ? 14.080 6.888 4.328 1.00 88.50 169 ASN A O 1
ATOM 1377 N N . PRO A 1 170 ? 15.884 5.542 4.315 1.00 87.56 170 PRO A N 1
ATOM 1378 C CA . PRO A 1 170 ? 16.502 6.172 3.147 1.00 87.56 170 PRO A CA 1
ATOM 1379 C C . PRO A 1 170 ? 15.598 6.213 1.913 1.00 87.56 170 PRO A C 1
ATOM 1381 O O . PRO A 1 170 ? 15.774 7.064 1.043 1.00 87.56 170 PRO A O 1
ATOM 1384 N N . MET A 1 171 ? 14.597 5.333 1.815 1.00 89.75 171 MET A N 1
ATOM 1385 C CA . MET A 1 171 ? 13.605 5.356 0.740 1.00 89.75 171 MET A CA 1
ATOM 1386 C C . MET A 1 171 ? 12.852 6.683 0.651 1.00 89.75 171 MET A C 1
ATOM 1388 O O . MET A 1 171 ? 12.463 7.072 -0.453 1.00 89.75 171 MET A O 1
ATOM 1392 N N . ARG A 1 172 ? 12.671 7.393 1.771 1.00 90.12 172 ARG A N 1
ATOM 1393 C CA . ARG A 1 172 ? 11.997 8.697 1.816 1.00 90.12 172 ARG A CA 1
ATOM 1394 C C . ARG A 1 172 ? 12.862 9.850 1.312 1.00 90.12 172 ARG A C 1
ATOM 1396 O O . ARG A 1 172 ? 12.322 10.882 0.931 1.00 90.12 172 ARG A O 1
ATOM 1403 N N . THR A 1 173 ? 14.184 9.685 1.250 1.00 89.12 173 THR A N 1
ATOM 1404 C CA . THR A 1 173 ? 15.113 10.771 0.892 1.00 89.12 173 THR A CA 1
ATOM 1405 C C . THR A 1 173 ? 15.999 10.472 -0.318 1.00 89.12 173 THR A C 1
ATOM 1407 O O . THR A 1 173 ? 16.523 11.419 -0.913 1.00 89.12 173 THR A O 1
ATOM 1410 N N . LYS A 1 174 ? 16.141 9.204 -0.736 1.00 89.00 174 LYS A N 1
ATOM 1411 C CA . LYS A 1 174 ? 16.925 8.809 -1.919 1.00 89.00 174 LYS A CA 1
ATOM 1412 C C . LYS A 1 174 ? 16.309 9.334 -3.218 1.00 89.00 174 LYS A C 1
ATOM 1414 O O . LYS A 1 174 ? 15.101 9.548 -3.313 1.00 89.00 174 LYS A O 1
ATOM 1419 N N . LYS A 1 175 ? 17.150 9.520 -4.240 1.00 90.38 175 LYS A N 1
ATOM 1420 C CA . LYS A 1 175 ? 16.723 9.910 -5.592 1.00 90.38 175 LYS A CA 1
ATOM 1421 C C . LYS A 1 175 ? 16.487 8.676 -6.458 1.00 90.38 175 LYS A C 1
ATOM 1423 O O . LYS A 1 175 ? 17.370 7.833 -6.599 1.00 90.38 175 LYS A O 1
ATOM 1428 N N . TYR A 1 176 ? 15.319 8.599 -7.083 1.00 89.06 176 TYR A N 1
ATOM 1429 C CA . TYR A 1 176 ? 14.946 7.515 -7.985 1.00 89.06 176 TYR A CA 1
ATOM 1430 C C . TYR A 1 176 ? 15.277 7.901 -9.424 1.00 89.06 176 TYR A C 1
ATOM 1432 O O . TYR A 1 176 ? 14.478 8.529 -10.114 1.00 89.06 176 TYR A O 1
ATOM 1440 N N . ALA A 1 177 ? 16.468 7.520 -9.894 1.00 86.38 177 ALA A N 1
ATOM 1441 C CA . ALA A 1 177 ? 16.959 7.892 -11.225 1.00 86.38 177 ALA A CA 1
ATOM 1442 C C . ALA A 1 177 ? 16.011 7.480 -12.368 1.00 86.38 177 ALA A C 1
ATOM 1444 O O . ALA A 1 177 ? 15.813 8.242 -13.309 1.00 86.38 177 ALA A O 1
ATOM 1445 N N . ARG A 1 178 ? 15.359 6.313 -12.248 1.00 83.69 178 ARG A N 1
ATOM 1446 C CA . ARG A 1 178 ? 14.376 5.792 -13.223 1.00 83.69 178 ARG A CA 1
ATOM 1447 C C . ARG A 1 178 ? 13.026 6.516 -13.200 1.00 83.69 178 ARG A C 1
ATOM 1449 O O . ARG A 1 178 ? 12.135 6.173 -13.969 1.00 83.69 178 ARG A O 1
ATOM 1456 N N . VAL A 1 179 ? 12.865 7.479 -12.302 1.00 88.31 179 VAL A N 1
ATOM 1457 C CA . VAL A 1 179 ? 11.677 8.320 -12.176 1.00 88.31 179 VAL A CA 1
ATOM 1458 C C . VAL A 1 179 ? 12.145 9.771 -12.129 1.00 88.31 179 VAL A C 1
ATOM 1460 O O . VAL A 1 179 ? 11.916 10.481 -11.156 1.00 88.31 179 VAL A O 1
ATOM 1463 N N . GLU A 1 180 ? 12.890 10.202 -13.148 1.00 89.81 180 GLU A N 1
ATOM 1464 C CA . GLU A 1 180 ? 13.326 11.600 -13.316 1.00 89.81 180 GLU A CA 1
ATOM 1465 C C . GLU A 1 180 ? 14.125 12.153 -12.119 1.00 89.81 180 GLU A C 1
ATOM 1467 O O . GLU A 1 180 ? 14.000 13.319 -11.754 1.00 89.81 180 GLU A O 1
ATOM 1472 N N . ASN A 1 181 ? 14.927 11.308 -11.461 1.00 88.81 181 ASN A N 1
ATOM 1473 C CA . ASN A 1 181 ? 15.656 11.665 -10.235 1.00 88.81 181 ASN A CA 1
ATOM 1474 C C . ASN A 1 181 ? 14.761 12.204 -9.100 1.00 88.81 181 ASN A C 1
ATOM 1476 O O . ASN A 1 181 ? 15.240 12.939 -8.231 1.00 88.81 181 ASN A O 1
ATOM 1480 N N . THR A 1 182 ? 13.480 11.821 -9.082 1.00 93.88 182 THR A N 1
ATOM 1481 C CA . THR A 1 182 ? 12.522 12.240 -8.051 1.00 93.88 182 THR A CA 1
ATOM 1482 C C . THR A 1 182 ? 13.021 11.817 -6.676 1.00 93.88 182 THR A C 1
ATOM 1484 O O . THR A 1 182 ? 13.471 10.684 -6.490 1.00 93.88 182 THR A O 1
ATOM 1487 N N . LYS A 1 183 ? 12.987 12.744 -5.717 1.00 93.81 183 LYS A N 1
ATOM 1488 C CA . LYS A 1 183 ? 13.429 12.504 -4.344 1.00 93.81 183 LYS A CA 1
ATOM 1489 C C . LYS A 1 183 ? 12.285 11.886 -3.538 1.00 93.81 183 LYS A C 1
ATOM 1491 O O . LYS A 1 183 ? 11.213 12.474 -3.472 1.00 93.81 183 LYS A O 1
ATOM 1496 N N . GLY A 1 184 ? 12.548 10.754 -2.891 1.00 92.81 184 GLY A N 1
ATOM 1497 C CA . GLY A 1 184 ? 11.607 10.078 -1.998 1.00 92.81 184 GLY A CA 1
ATOM 1498 C C . GLY A 1 184 ? 10.633 9.130 -2.700 1.00 92.81 184 GLY A C 1
ATOM 1499 O O . GLY A 1 184 ? 10.205 9.363 -3.829 1.00 92.81 184 GLY A O 1
ATOM 1500 N N . VAL A 1 185 ? 10.324 8.016 -2.025 1.00 93.44 185 VAL A N 1
ATOM 1501 C CA . VAL A 1 185 ? 9.519 6.916 -2.582 1.00 93.44 185 VAL A CA 1
ATOM 1502 C C . VAL A 1 185 ? 8.096 7.342 -2.890 1.00 93.44 185 VAL A C 1
ATOM 1504 O O . VAL A 1 185 ? 7.558 6.935 -3.911 1.00 93.44 185 VAL A O 1
ATOM 1507 N N . GLU A 1 186 ? 7.503 8.174 -2.038 1.00 95.38 186 GLU A N 1
ATOM 1508 C CA . GLU A 1 186 ? 6.130 8.645 -2.202 1.00 95.38 186 GLU A CA 1
ATOM 1509 C C . GLU A 1 186 ? 5.968 9.451 -3.484 1.00 95.38 186 GLU A C 1
ATOM 1511 O O . GLU A 1 186 ? 5.147 9.098 -4.324 1.00 95.38 186 GLU A O 1
ATOM 1516 N N . GLU A 1 187 ? 6.783 10.487 -3.672 1.00 96.56 187 GLU A N 1
ATOM 1517 C CA . GLU A 1 187 ? 6.684 11.347 -4.851 1.00 96.56 187 GLU A CA 1
ATOM 1518 C C . GLU A 1 187 ? 7.055 10.593 -6.130 1.00 96.56 187 GLU A C 1
ATOM 1520 O O . GLU A 1 187 ? 6.420 10.769 -7.172 1.00 96.56 187 GLU A O 1
ATOM 1525 N N . ALA A 1 188 ? 8.036 9.690 -6.055 1.00 95.69 188 ALA A N 1
ATOM 1526 C CA . ALA A 1 188 ? 8.379 8.838 -7.184 1.00 95.69 188 ALA A CA 1
ATOM 1527 C C . ALA A 1 188 ? 7.249 7.845 -7.522 1.00 95.69 188 ALA A C 1
ATOM 1529 O O . ALA A 1 188 ? 6.943 7.646 -8.695 1.00 95.69 188 ALA A O 1
ATOM 1530 N N . TRP A 1 189 ? 6.574 7.268 -6.522 1.00 97.00 189 TRP A N 1
ATOM 1531 C CA . TRP A 1 189 ? 5.437 6.377 -6.747 1.00 97.00 189 TRP A CA 1
ATOM 1532 C C . TRP A 1 189 ? 4.220 7.124 -7.302 1.00 97.00 189 TRP A C 1
ATOM 1534 O O . TRP A 1 189 ? 3.637 6.685 -8.291 1.00 97.00 189 TRP A O 1
ATOM 1544 N N . LYS A 1 190 ? 3.891 8.305 -6.764 1.00 97.25 190 LYS A N 1
ATOM 1545 C CA . LYS A 1 190 ? 2.789 9.155 -7.253 1.00 97.25 190 LYS A CA 1
ATOM 1546 C C . LYS A 1 190 ? 2.919 9.531 -8.730 1.00 97.25 190 LYS A C 1
ATOM 1548 O O . LYS A 1 190 ? 1.906 9.795 -9.376 1.00 97.25 190 LYS A O 1
ATOM 1553 N N . LYS A 1 191 ? 4.128 9.528 -9.305 1.00 96.19 191 LYS A N 1
ATOM 1554 C CA . LYS A 1 191 ? 4.321 9.738 -10.751 1.00 96.19 191 LYS A CA 1
ATOM 1555 C C . LYS A 1 191 ? 3.757 8.606 -11.610 1.00 96.19 191 LYS A C 1
ATOM 1557 O O . LYS A 1 191 ? 3.348 8.888 -12.738 1.00 96.19 191 LYS A O 1
ATOM 1562 N N . HIS A 1 192 ? 3.666 7.389 -11.075 1.00 96.31 192 HIS A N 1
ATOM 1563 C CA . HIS A 1 192 ? 3.037 6.232 -11.717 1.00 96.31 192 HIS A CA 1
ATOM 1564 C C . HIS A 1 192 ? 1.518 6.164 -11.515 1.00 96.31 192 HIS A C 1
ATOM 1566 O O . HIS A 1 192 ? 0.863 5.352 -12.160 1.00 96.31 192 HIS A O 1
ATOM 1572 N N . LEU A 1 193 ? 0.947 6.997 -10.644 1.00 98.06 193 LEU A N 1
ATOM 1573 C CA . LEU A 1 193 ? -0.476 6.973 -10.308 1.00 98.06 193 LEU A CA 1
ATOM 1574 C C . LEU A 1 193 ? -1.267 8.018 -11.096 1.00 98.06 193 LEU A C 1
ATOM 1576 O O . LEU A 1 193 ? -0.771 9.116 -11.371 1.00 98.06 193 LEU A O 1
ATOM 1580 N N . THR A 1 194 ? -2.515 7.691 -11.425 1.00 98.12 194 THR A N 1
ATOM 1581 C CA . THR A 1 194 ? -3.513 8.681 -11.857 1.00 98.12 194 THR A CA 1
ATOM 1582 C C . THR A 1 194 ? -3.851 9.616 -10.692 1.00 98.12 194 THR A C 1
ATOM 1584 O O . THR A 1 194 ? -3.464 9.359 -9.550 1.00 98.12 194 THR A O 1
ATOM 1587 N N . ASP A 1 195 ? -4.586 10.701 -10.938 1.00 97.31 195 ASP A N 1
ATOM 1588 C CA . ASP A 1 195 ? -5.006 11.585 -9.842 1.00 97.31 195 ASP A CA 1
ATOM 1589 C C . ASP A 1 195 ? -5.896 10.846 -8.832 1.00 97.31 195 ASP A C 1
ATOM 1591 O O . ASP A 1 195 ? -5.672 10.952 -7.630 1.00 97.31 195 ASP A O 1
ATOM 1595 N N . CYS A 1 196 ? -6.792 9.975 -9.308 1.00 95.44 196 CYS A N 1
ATOM 1596 C CA . CYS A 1 196 ? -7.559 9.077 -8.444 1.00 95.44 196 CYS A CA 1
ATOM 1597 C C . CYS A 1 196 ? -6.647 8.149 -7.621 1.00 95.44 196 CYS A C 1
ATOM 1599 O O . CYS A 1 196 ? -6.841 7.996 -6.417 1.00 95.44 196 CYS A O 1
ATOM 1601 N N . GLY A 1 197 ? -5.606 7.574 -8.231 1.00 97.38 197 GLY A N 1
ATOM 1602 C CA . GLY A 1 197 ? -4.656 6.723 -7.515 1.00 97.38 197 GLY 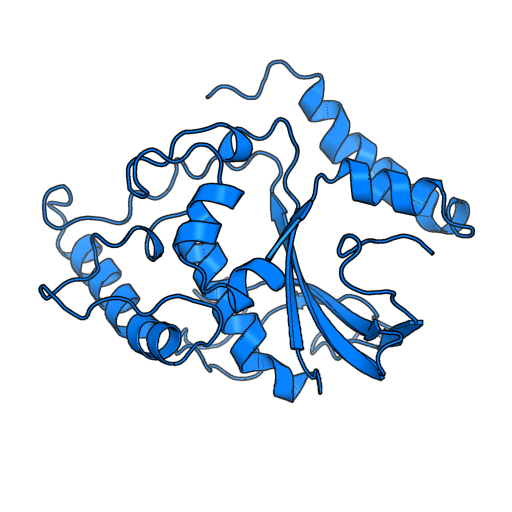A CA 1
ATOM 1603 C C . GLY A 1 197 ? -3.871 7.456 -6.426 1.00 97.38 197 GLY A C 1
ATOM 1604 O O . GLY A 1 197 ? -3.652 6.897 -5.349 1.00 97.38 197 GLY A O 1
ATOM 1605 N N . LYS A 1 198 ? -3.484 8.718 -6.655 1.00 97.06 198 LYS A N 1
ATOM 1606 C CA . LYS A 1 198 ? -2.795 9.546 -5.646 1.00 97.06 198 LYS A CA 1
ATOM 1607 C C . LYS A 1 198 ? -3.663 9.780 -4.406 1.00 97.06 198 LYS A C 1
ATOM 1609 O O . LYS A 1 198 ? -3.139 9.766 -3.291 1.00 97.06 198 LYS A O 1
ATOM 1614 N N . GLU A 1 199 ? -4.975 9.918 -4.589 1.00 94.62 199 GLU A N 1
ATOM 1615 C CA . GLU A 1 199 ? -5.941 10.042 -3.488 1.00 94.62 199 GLU A CA 1
ATOM 1616 C C . GLU A 1 199 ? -6.172 8.729 -2.724 1.00 94.62 199 GLU A C 1
ATOM 1618 O O . GLU A 1 199 ? -6.639 8.748 -1.585 1.00 94.62 199 GLU A O 1
ATOM 1623 N N . LYS A 1 200 ? -5.782 7.579 -3.285 1.00 96.06 200 LYS A N 1
ATOM 1624 C CA . LYS A 1 200 ? -5.859 6.271 -2.607 1.00 96.06 200 LYS A CA 1
ATOM 1625 C C . LYS A 1 200 ? -4.553 5.853 -1.938 1.00 96.06 200 LYS A C 1
ATOM 1627 O O . LYS A 1 200 ? -4.578 5.067 -0.993 1.00 96.06 200 LYS A O 1
ATOM 1632 N N . TYR A 1 201 ? -3.412 6.355 -2.407 1.00 96.88 201 TYR A N 1
ATOM 1633 C CA . TYR A 1 201 ? -2.107 6.056 -1.816 1.00 96.88 201 TYR A CA 1
ATOM 1634 C C . TYR A 1 201 ? -1.775 7.011 -0.667 1.00 96.88 201 TYR A C 1
ATOM 1636 O O . TYR A 1 201 ? -1.891 8.230 -0.814 1.00 96.88 201 TYR A O 1
ATOM 1644 N N . ILE A 1 202 ? -1.339 6.461 0.465 1.00 94.81 202 ILE A N 1
ATOM 1645 C CA . ILE A 1 202 ? -0.994 7.212 1.674 1.00 94.81 202 ILE A CA 1
ATOM 1646 C C . ILE A 1 202 ? 0.332 6.680 2.197 1.00 94.81 202 ILE A C 1
ATOM 1648 O O . ILE A 1 202 ? 0.463 5.484 2.438 1.00 94.81 202 ILE A O 1
ATOM 1652 N N . MET A 1 203 ? 1.307 7.561 2.412 1.00 93.38 203 MET A N 1
ATOM 1653 C CA . MET A 1 203 ? 2.533 7.204 3.119 1.00 93.38 203 MET A CA 1
ATOM 1654 C C . MET A 1 203 ? 2.482 7.767 4.540 1.00 93.38 203 MET A C 1
ATOM 1656 O O . MET A 1 203 ? 2.352 8.975 4.717 1.00 93.38 203 MET A O 1
ATOM 1660 N N . VAL A 1 204 ? 2.608 6.908 5.552 1.00 91.50 204 VAL A N 1
ATOM 1661 C CA . VAL A 1 204 ? 2.539 7.304 6.971 1.00 91.50 204 VAL A CA 1
ATOM 1662 C C . VAL A 1 204 ? 3.828 6.949 7.697 1.00 91.50 204 VAL A C 1
ATOM 1664 O O . VAL A 1 204 ? 4.516 5.990 7.342 1.00 91.50 204 VAL A O 1
ATOM 1667 N N . ASP A 1 205 ? 4.198 7.753 8.687 1.00 91.06 205 ASP A N 1
ATOM 1668 C CA . ASP A 1 205 ? 5.275 7.407 9.613 1.00 91.06 205 ASP A CA 1
ATOM 1669 C C . ASP A 1 205 ? 4.703 6.515 10.736 1.00 91.06 205 ASP A C 1
ATOM 1671 O O . ASP A 1 205 ? 3.660 6.860 11.297 1.00 91.06 205 ASP A O 1
ATOM 1675 N N . PRO A 1 206 ? 5.350 5.391 11.103 1.00 90.00 206 PRO A N 1
ATOM 1676 C CA . PRO A 1 206 ? 4.982 4.598 12.275 1.00 90.00 206 PRO A CA 1
ATOM 1677 C C . PRO A 1 206 ? 4.712 5.417 13.543 1.00 90.00 206 PRO A C 1
ATOM 1679 O O . PRO A 1 206 ? 3.830 5.054 14.317 1.00 90.00 206 PRO A O 1
ATOM 1682 N N . LYS A 1 207 ? 5.426 6.530 13.758 1.00 88.06 207 LYS A N 1
ATOM 1683 C CA . LYS A 1 207 ? 5.209 7.438 14.892 1.00 88.06 207 LYS A CA 1
ATOM 1684 C C . LYS A 1 207 ? 3.790 7.988 14.930 1.00 88.06 207 LYS A C 1
ATOM 1686 O O . LYS A 1 207 ? 3.197 8.040 15.998 1.00 88.06 207 LYS A O 1
ATOM 1691 N N . GLN A 1 208 ? 3.211 8.302 13.773 1.00 88.19 208 GLN A N 1
ATOM 1692 C CA . GLN A 1 208 ? 1.827 8.774 13.683 1.00 88.19 208 GLN A CA 1
ATOM 1693 C C . GLN A 1 208 ? 0.847 7.684 14.135 1.00 88.19 208 GLN A C 1
ATOM 1695 O O . GLN A 1 208 ? -0.144 7.973 14.795 1.00 88.19 208 GLN A O 1
ATOM 1700 N N . VAL A 1 209 ? 1.140 6.412 13.839 1.00 85.75 209 VAL A N 1
ATOM 1701 C CA . VAL A 1 209 ? 0.339 5.275 14.321 1.00 85.75 209 VAL A CA 1
ATOM 1702 C C . VAL A 1 209 ? 0.448 5.135 15.840 1.00 85.75 209 VAL A C 1
ATOM 1704 O O . VAL A 1 209 ? -0.560 4.939 16.516 1.00 85.75 209 VAL A O 1
ATOM 1707 N N . VAL A 1 210 ? 1.662 5.263 16.382 1.00 87.88 210 VAL A N 1
ATOM 1708 C CA . VAL A 1 210 ? 1.908 5.222 17.830 1.00 87.88 210 VAL A CA 1
ATOM 1709 C C . VAL A 1 210 ? 1.177 6.363 18.534 1.00 87.88 210 VAL A C 1
ATOM 1711 O O . VAL A 1 210 ? 0.444 6.106 19.482 1.00 87.88 210 VAL A O 1
ATOM 1714 N N . GLU A 1 211 ? 1.297 7.596 18.044 1.00 88.12 211 GLU A N 1
ATOM 1715 C CA . GLU A 1 211 ? 0.617 8.775 18.596 1.00 88.12 211 GLU A CA 1
ATOM 1716 C C . GLU A 1 211 ? -0.906 8.621 18.604 1.00 88.12 211 GLU A C 1
ATOM 1718 O O . GLU A 1 211 ? -1.565 9.041 19.556 1.00 88.12 211 GLU A O 1
ATOM 1723 N N . VAL A 1 212 ? -1.473 7.999 17.566 1.00 85.25 212 VAL A N 1
ATOM 1724 C CA . VAL A 1 212 ? -2.902 7.674 17.515 1.00 85.25 212 VAL A CA 1
ATOM 1725 C C . VAL A 1 212 ? -3.265 6.733 18.665 1.00 85.25 212 VAL A C 1
ATOM 1727 O O . VAL A 1 212 ? -4.090 7.081 19.508 1.00 85.25 212 VAL A O 1
ATOM 1730 N N . LEU A 1 213 ? -2.581 5.592 18.779 1.00 87.12 213 LEU A N 1
ATOM 1731 C CA . LEU A 1 213 ? -2.835 4.617 19.845 1.00 87.12 213 LEU A CA 1
ATOM 1732 C C . LEU A 1 213 ? -2.644 5.217 21.247 1.00 87.12 213 LEU A C 1
ATOM 1734 O O . LEU A 1 213 ? -3.451 4.971 22.142 1.00 87.12 213 LEU A O 1
ATOM 1738 N N . GLU A 1 214 ? -1.615 6.042 21.435 1.00 89.25 214 GLU A N 1
ATOM 1739 C CA . GLU A 1 214 ? -1.289 6.666 22.720 1.00 89.25 214 GLU A CA 1
ATOM 1740 C C . GLU A 1 214 ? -2.290 7.710 23.201 1.00 89.25 214 GLU A C 1
ATOM 1742 O O . GLU A 1 214 ? -2.351 7.972 24.402 1.00 89.25 214 GLU A O 1
ATOM 1747 N N . ASN A 1 215 ? -3.033 8.312 22.281 1.00 87.69 215 ASN A N 1
ATOM 1748 C CA . ASN A 1 215 ? -4.048 9.319 22.570 1.00 87.69 215 ASN A CA 1
ATOM 1749 C C . ASN A 1 215 ? -5.474 8.743 22.465 1.00 87.69 215 ASN A C 1
ATOM 1751 O O . ASN A 1 215 ? -6.447 9.489 22.575 1.00 87.69 215 ASN A O 1
ATOM 1755 N N . SER A 1 216 ? -5.607 7.436 22.221 1.00 85.44 216 SER A N 1
ATOM 1756 C CA . SER A 1 216 ? -6.896 6.747 22.203 1.00 85.44 216 SER A CA 1
ATOM 1757 C C . SER A 1 216 ? -7.384 6.440 23.623 1.00 85.44 216 SER A C 1
ATOM 1759 O O . SER A 1 216 ? -6.583 6.228 24.533 1.00 85.44 216 SER A O 1
ATOM 1761 N N . GLU A 1 217 ? -8.704 6.357 23.805 1.00 88.56 217 GLU A N 1
ATOM 1762 C CA . GLU A 1 217 ? -9.322 5.924 25.073 1.00 88.56 217 GLU A CA 1
ATOM 1763 C C . GLU A 1 217 ? -8.926 4.482 25.452 1.00 88.56 217 GLU A C 1
ATOM 1765 O O . GLU A 1 217 ? -8.982 4.101 26.615 1.00 88.56 217 GLU A O 1
ATOM 1770 N N . GLU A 1 218 ? -8.451 3.707 24.474 1.00 86.12 218 GLU A N 1
ATOM 1771 C CA . GLU A 1 218 ? -8.030 2.309 24.595 1.00 86.12 218 GLU A CA 1
ATOM 1772 C C . GLU A 1 218 ? -6.506 2.153 24.752 1.00 86.12 218 GLU A C 1
ATOM 1774 O O . GLU A 1 218 ? -5.958 1.065 24.557 1.00 86.12 218 GLU A O 1
ATOM 1779 N N . LYS A 1 219 ? -5.777 3.230 25.081 1.00 87.38 219 LYS A N 1
ATOM 1780 C CA . LYS A 1 219 ? -4.310 3.206 25.207 1.00 87.38 219 LYS A CA 1
ATOM 1781 C C . LYS A 1 219 ? -3.810 2.054 26.079 1.00 87.38 219 LYS A C 1
ATOM 1783 O O . LYS A 1 219 ? -2.864 1.364 25.697 1.00 87.38 219 LYS A O 1
ATOM 1788 N N . ASP A 1 220 ? -4.429 1.853 27.239 1.00 91.38 220 ASP A N 1
ATOM 1789 C CA . ASP A 1 220 ? -3.994 0.844 28.205 1.00 91.38 220 ASP A CA 1
ATOM 1790 C C . ASP A 1 220 ? -4.176 -0.574 27.644 1.00 91.38 220 ASP A C 1
ATOM 1792 O O . ASP A 1 220 ? -3.276 -1.412 27.779 1.00 91.38 220 ASP A O 1
ATOM 1796 N N . THR A 1 221 ? -5.267 -0.800 26.900 1.00 88.56 221 THR A N 1
ATOM 1797 C CA . THR A 1 221 ? -5.533 -2.028 26.134 1.00 88.56 221 THR A CA 1
ATOM 1798 C C . THR A 1 221 ? -4.422 -2.302 25.114 1.00 88.56 221 THR A C 1
ATOM 1800 O O . THR A 1 221 ? -4.005 -3.448 24.934 1.00 88.56 221 THR A O 1
ATOM 1803 N N . PHE A 1 222 ? -3.888 -1.258 24.473 1.00 85.50 222 PHE A N 1
ATOM 1804 C CA . PHE A 1 222 ? -2.849 -1.365 23.442 1.00 85.50 222 PHE A CA 1
ATOM 1805 C C . PHE A 1 222 ? -1.416 -1.145 23.943 1.00 85.50 222 PHE A C 1
ATOM 1807 O O . PHE A 1 222 ? -0.490 -1.111 23.130 1.00 85.50 222 PHE A O 1
ATOM 1814 N N . SER A 1 223 ? -1.192 -1.044 25.254 1.00 89.31 223 SER A N 1
ATOM 1815 C CA . SER A 1 223 ? 0.117 -0.721 25.846 1.00 89.31 223 SER A CA 1
ATOM 1816 C C . SER A 1 223 ? 1.260 -1.622 25.353 1.00 89.31 223 SER A C 1
ATOM 1818 O O . SER A 1 223 ? 2.335 -1.128 25.007 1.00 89.31 223 SER A O 1
ATOM 1820 N N . GLY A 1 224 ? 1.024 -2.932 25.228 1.00 89.06 224 GLY A N 1
ATOM 1821 C CA . GLY A 1 224 ? 2.005 -3.875 24.682 1.00 89.06 224 GLY A CA 1
ATOM 1822 C C . GLY A 1 224 ? 2.363 -3.607 23.214 1.00 89.06 224 GLY A C 1
ATOM 1823 O O . GLY A 1 224 ? 3.540 -3.624 22.854 1.00 89.06 224 GLY A O 1
ATOM 1824 N N . LEU A 1 225 ? 1.368 -3.299 22.375 1.00 85.19 225 LEU A N 1
ATOM 1825 C CA . LEU A 1 225 ? 1.582 -2.944 20.968 1.00 85.19 225 LEU A CA 1
ATOM 1826 C C . LEU A 1 225 ? 2.319 -1.606 20.841 1.00 85.19 225 LEU A C 1
ATOM 1828 O O . LEU A 1 225 ? 3.256 -1.499 20.055 1.00 85.19 225 LEU A O 1
ATOM 1832 N N . ILE A 1 226 ? 1.926 -0.604 21.632 1.00 89.75 226 ILE A N 1
ATOM 1833 C CA . ILE A 1 226 ? 2.585 0.707 21.681 1.00 89.75 226 ILE A CA 1
ATOM 1834 C C . ILE A 1 226 ? 4.067 0.531 22.026 1.00 89.75 226 ILE A C 1
ATOM 1836 O O . ILE A 1 226 ? 4.926 1.054 21.317 1.00 89.75 226 ILE A O 1
ATOM 1840 N N . ASN A 1 227 ? 4.374 -0.245 23.069 1.00 91.44 227 ASN A N 1
ATOM 1841 C CA . ASN A 1 227 ? 5.750 -0.509 23.483 1.00 91.44 227 ASN A CA 1
ATOM 1842 C C . ASN A 1 227 ? 6.540 -1.233 22.391 1.00 91.44 227 ASN A C 1
ATOM 1844 O O . ASN A 1 227 ? 7.643 -0.803 22.063 1.00 91.44 227 ASN A O 1
ATOM 1848 N N . TYR A 1 228 ? 5.955 -2.262 21.771 1.00 89.25 228 TYR A N 1
ATOM 1849 C CA . TYR A 1 228 ? 6.577 -2.967 20.652 1.00 89.25 228 TYR A CA 1
ATOM 1850 C C . TYR A 1 228 ? 6.892 -2.033 19.475 1.00 89.25 228 TYR A C 1
ATOM 1852 O O . TYR A 1 228 ? 7.999 -2.062 18.941 1.00 89.25 228 TYR A O 1
ATOM 1860 N N . LEU A 1 229 ? 5.943 -1.186 19.064 1.00 87.56 229 LEU A N 1
ATOM 1861 C CA . LEU A 1 229 ? 6.143 -0.248 17.957 1.00 87.56 229 LEU A CA 1
ATOM 1862 C C . LEU A 1 229 ? 7.208 0.803 18.298 1.00 87.56 229 LEU A C 1
ATOM 1864 O O . LEU A 1 229 ? 8.048 1.109 17.452 1.00 87.56 229 LEU A O 1
ATOM 1868 N N . LYS A 1 230 ? 7.226 1.316 19.534 1.00 89.31 230 LYS A N 1
ATOM 1869 C CA . LYS A 1 230 ? 8.280 2.227 20.002 1.00 89.31 230 LYS A CA 1
ATOM 1870 C C . LYS A 1 230 ? 9.644 1.555 19.985 1.00 89.31 230 LYS A C 1
ATOM 1872 O O . LYS A 1 230 ? 10.574 2.092 19.395 1.00 89.31 230 LYS A O 1
ATOM 1877 N N . GLU A 1 231 ? 9.767 0.369 20.568 1.00 88.62 231 GLU A N 1
ATOM 1878 C CA . GLU A 1 231 ? 11.024 -0.376 20.573 1.00 88.62 231 GLU A CA 1
ATOM 1879 C C . GLU A 1 231 ? 11.490 -0.666 19.145 1.00 88.62 231 GLU A C 1
ATOM 1881 O O . GLU A 1 231 ? 12.645 -0.418 18.815 1.00 88.62 231 GLU A O 1
ATOM 1886 N N . ARG A 1 232 ? 10.589 -1.097 18.260 1.00 85.12 232 ARG A N 1
ATOM 1887 C CA . ARG A 1 232 ? 10.919 -1.427 16.872 1.00 85.12 232 ARG A CA 1
ATOM 1888 C C . ARG A 1 232 ? 11.306 -0.216 16.030 1.00 85.12 232 ARG A C 1
ATOM 1890 O O . ARG A 1 232 ? 12.210 -0.340 15.216 1.00 85.12 232 ARG A O 1
ATOM 1897 N N . TYR A 1 233 ? 10.623 0.920 16.165 1.00 82.81 233 TYR A N 1
ATOM 1898 C CA . TYR A 1 233 ? 10.802 2.053 15.247 1.00 82.81 233 TYR A CA 1
ATOM 1899 C C . TYR A 1 233 ? 11.599 3.218 15.839 1.00 82.81 233 TYR A C 1
ATOM 1901 O O . TYR A 1 233 ? 12.220 3.950 15.078 1.00 82.81 233 TYR A O 1
ATOM 1909 N N . TYR A 1 234 ? 11.629 3.407 17.158 1.00 81.94 234 TYR A N 1
ATOM 1910 C CA . TYR A 1 234 ? 12.298 4.557 17.781 1.00 81.94 234 TYR A CA 1
ATOM 1911 C C . TYR A 1 234 ? 13.738 4.203 18.180 1.00 81.94 234 TYR A C 1
ATOM 1913 O O . TYR A 1 234 ? 14.601 5.076 18.213 1.00 81.94 234 TYR A O 1
ATOM 1921 N N . SER A 1 235 ? 14.040 2.924 18.443 1.00 74.88 235 SER A N 1
ATOM 1922 C CA . SER A 1 235 ? 15.420 2.488 18.714 1.00 74.88 235 SER A CA 1
ATOM 1923 C C . SER A 1 235 ? 16.329 2.642 17.488 1.00 74.88 235 SER A C 1
ATOM 1925 O O . SER A 1 235 ? 17.471 3.077 17.621 1.00 74.88 235 SER A O 1
ATOM 1927 N N . PHE A 1 236 ? 15.806 2.358 16.289 1.00 71.06 236 PHE A N 1
ATOM 1928 C CA . PHE A 1 236 ? 16.550 2.461 15.032 1.00 71.06 236 PHE A CA 1
ATOM 1929 C C . PHE A 1 236 ? 16.884 3.901 14.649 1.00 71.06 236 PHE A C 1
ATOM 1931 O O . PHE A 1 236 ? 17.958 4.133 14.102 1.00 71.06 236 PHE A O 1
ATOM 1938 N N . GLU A 1 237 ? 16.018 4.861 14.980 1.00 67.44 237 GLU A N 1
ATOM 1939 C CA . GLU A 1 237 ? 16.267 6.290 14.752 1.00 67.44 237 GLU A CA 1
ATOM 1940 C 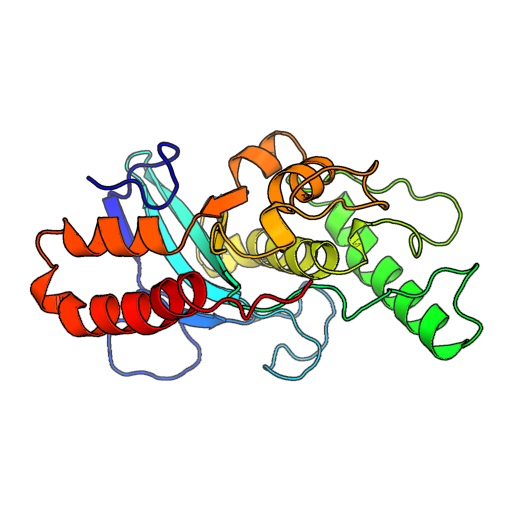C . GLU A 1 237 ? 17.511 6.788 15.495 1.00 67.44 237 GLU A C 1
ATOM 1942 O O . GLU A 1 237 ? 18.275 7.586 14.962 1.00 67.44 237 GLU A O 1
ATOM 1947 N N . ASN A 1 238 ? 17.724 6.284 16.713 1.00 60.19 238 ASN A N 1
ATOM 1948 C CA . ASN A 1 238 ? 18.847 6.663 17.571 1.00 60.19 238 ASN A CA 1
ATOM 1949 C C . ASN A 1 238 ? 20.130 5.878 17.271 1.00 60.19 238 ASN A C 1
ATOM 1951 O O . ASN A 1 238 ? 21.179 6.164 17.845 1.00 60.19 238 ASN A O 1
ATOM 1955 N N . SER A 1 239 ? 20.055 4.862 16.412 1.00 57.66 239 SER A N 1
ATOM 1956 C CA . SER A 1 239 ? 21.231 4.131 15.964 1.00 57.66 239 SER A CA 1
ATOM 1957 C C . SER A 1 239 ? 21.777 4.809 14.705 1.00 57.66 239 SER A C 1
ATOM 1959 O O . SER A 1 239 ? 21.084 4.873 13.694 1.00 57.66 239 SER A O 1
ATOM 1961 N N . ASP A 1 240 ? 23.041 5.242 14.712 1.00 49.97 240 ASP A N 1
ATOM 1962 C CA . ASP A 1 240 ? 23.785 5.754 13.538 1.00 49.97 240 ASP A CA 1
ATOM 1963 C C . ASP A 1 240 ? 23.950 4.706 12.399 1.00 49.97 240 ASP A C 1
ATOM 1965 O O . ASP A 1 240 ? 24.854 4.774 11.563 1.00 49.97 240 ASP A O 1
ATOM 1969 N N . SER A 1 241 ? 23.124 3.658 12.384 1.00 47.06 241 SER A N 1
ATOM 1970 C CA . SER A 1 241 ? 23.342 2.411 11.660 1.00 47.06 241 SER A CA 1
ATOM 1971 C C . SER A 1 241 ? 22.630 2.319 10.314 1.00 47.06 241 SER A C 1
ATOM 1973 O O . SER A 1 241 ? 22.838 1.346 9.588 1.00 47.06 241 SER A O 1
ATOM 1975 N N . ILE A 1 242 ? 21.875 3.339 9.903 1.00 48.69 242 ILE A N 1
ATOM 1976 C CA . ILE A 1 242 ? 21.284 3.374 8.561 1.00 48.69 242 ILE A CA 1
ATOM 1977 C C . ILE A 1 242 ? 22.346 3.852 7.565 1.00 48.69 242 ILE A C 1
ATOM 1979 O O . ILE A 1 242 ? 22.292 4.952 7.015 1.00 48.69 242 ILE A O 1
ATOM 1983 N N . LYS A 1 243 ? 23.371 3.017 7.368 1.00 39.91 243 LYS A N 1
ATOM 1984 C CA . LYS A 1 243 ? 24.359 3.210 6.309 1.00 39.91 243 LYS A CA 1
ATOM 1985 C C . LYS A 1 243 ? 23.656 3.053 4.960 1.00 39.91 243 LYS A C 1
ATOM 1987 O O . LYS A 1 243 ? 22.985 2.052 4.714 1.00 39.91 243 LYS A O 1
ATOM 1992 N N . SER A 1 244 ? 23.808 4.095 4.144 1.00 37.94 244 SER A N 1
ATOM 1993 C CA . SER A 1 244 ? 23.319 4.246 2.769 1.00 37.94 244 SER A CA 1
ATOM 1994 C C . SER A 1 244 ? 23.659 3.067 1.868 1.00 37.94 244 SER A C 1
ATOM 1996 O O . SER A 1 244 ? 24.850 2.676 1.896 1.00 37.94 244 SER A O 1
#

Secondary structure (DSSP, 8-state):
---EEEET--EEEEEPP--SS--SS--SEEEEE--SS-TTS-SS--TTSS---EEEEEEEEETTS-EEEEEEEE-SS--GGG-----TTT---HHHHHHHHHHHHHHHHHHHT-TTBPPPP--SS-GGG-GGGSTTHHHHHHHHHHHHHHTTTTT-SEEEEEEE--TTSGGGTSEEGGGTTEESHHHHHHTTB-HHHHHHEEEE-HHHHHHHHHTSTTTTTTHHHHHHHHHHHHHHHTSTT---